Protein AF-0000000083107124 (afdb_homodimer)

Nearest PDB structures (foldseek):
  2jk3-assembly1_B  TM=5.588E-01  e=3.127E-04  Bacillus cereus
  7eqe-assembly2_D  TM=6.191E-01  e=3.200E-03  Streptomyces griseoluteus
  6en8-assembly1_D  TM=5.578E-01  e=1.983E-02  Sulfolobus acidocaldarius DSM 639
  8ke8-assembly1_B  TM=5.489E-01  e=2.989E-02  Pseudomonas aeruginosa PAO1
  4mk6-assembly1_A-2  TM=5.243E-01  e=8.931E-02  Listeria monocytogenes EGD-e

Sequence (374 aa):
MATGRPRNAAQTRADILAAARRRFATEGFERTTLRAIAADVGVDAALVIRYFGSKQDLFATATEFTIELPDLTHAEPEQIADMLLPRYFAVWEDDHTFLALLRAAMTSRVAADALNETLARHVAPTLMAITPDNPTQRVALTDAFVIGLAATRSVLANPPVAALDRAELSRWAGPVFRQLLVGPAPPMATGRPRNAAQTRADILAAARRRFATEGFERTTLRAIAADVGVDAALVIRYFGSKQDLFATATEFTIELPDLTHAEPEQIADMLLPRYFAVWEDDHTFLALLRAAMTSRVAADALNETLARHVAPTLMAITPDNPTQRVALTDAFVIGLAATRSVLANPPVAALDRAELSRWAGPVFRQLLVGPAPP

Solvent-accessible surface area (backbone atoms only — not comparable to full-atom values): 20013 Å² total; per-residue (Å²): 134,81,84,70,57,61,68,51,49,55,50,48,53,50,46,44,41,52,41,40,36,50,38,39,70,72,58,28,69,85,74,46,48,61,59,58,36,19,56,75,65,71,52,54,45,65,53,51,32,71,76,42,52,46,71,65,46,39,47,39,59,43,49,58,70,86,61,79,72,66,89,51,83,82,54,51,67,86,43,47,35,70,58,48,49,62,50,50,47,47,40,62,74,69,29,68,52,50,52,51,41,54,37,43,14,46,81,28,70,68,38,13,50,37,51,46,48,44,42,56,69,53,44,43,61,65,55,38,69,53,28,84,61,64,39,60,62,27,45,29,53,45,49,16,35,52,51,7,44,47,39,32,34,71,55,39,47,30,62,60,43,49,66,44,50,72,68,57,45,48,47,64,44,26,64,50,47,29,47,43,45,61,39,80,76,63,132,136,79,84,71,57,58,67,49,50,54,48,48,51,51,45,45,41,52,42,39,35,51,39,40,70,74,58,28,70,85,73,46,47,59,60,57,36,18,56,75,67,72,51,55,45,67,55,54,31,70,75,41,51,47,69,66,46,38,46,41,60,45,49,59,71,86,61,80,71,67,88,52,82,82,54,51,68,88,43,46,35,72,58,46,48,62,50,51,47,48,42,63,72,69,30,67,52,48,52,52,39,55,37,42,14,48,79,28,70,67,38,13,50,38,50,46,48,45,42,57,69,51,41,43,60,63,56,38,68,55,28,86,62,64,37,60,62,27,45,28,53,44,50,16,33,52,52,7,45,48,40,31,33,71,56,38,46,29,62,62,44,47,66,45,48,72,68,56,44,49,46,64,43,27,65,48,46,29,45,41,44,63,39,81,75,63,130

Foldseek 3Di:
DPCPCPVVLVVLLVQLLVLLLVCCLPPNLVPDDLCVSCVSSVHDSVSVCVNQNDSLSSNLVSLQDAQAQDQCLPPDLLCRLVRGLVSLCCCLPVNPSVVSLLVNLVPDVSSVVSNVVNCVVHPLVRLLNQAPDDSVQLSVVVVVVSSVLSCCQRPVVPPVSVVDDSVRCSVVCSVVNSCSRYNDDDD/DPCPCVVVLVVLLVQLLVLLLVCCLPPNLVPDDLCVSCVSSVHDSVSVCVNQNDSLSSNLVSLADAQAADQCLPPDLLCRLVRGLVSLCCCLPVNPSVVSLLVNLVPDVSSVVSNVVNCVVHPLVRLLNQAPDDSVQLSVVVVVVSSVLSCCQRPVVPPVSVVDDSVRCSVVCSVVNSCSRYNDDDD

InterPro domains:
  IPR001647 DNA-binding HTH domain, TetR-type [PF00440] (16-60)
  IPR001647 DNA-binding HTH domain, TetR-type [PR00455] (16-29)
  IPR001647 DNA-binding HTH domain, TetR-type [PR00455] (37-60)
  IPR001647 DNA-binding HTH domain, TetR-type [PS50977] (10-70)
  IPR009057 Homedomain-like superfamily [SSF46689] (3-68)
  IPR036271 Tetracyclin repressor-like, C-terminal domain superfamily [SSF48498] (77-184)
  IPR041678 Tetracyclin repressor-like, C-terminal domain 16 [PF17920] (78-181)
  IPR050109 HTH-type, TetR-like transcriptional regulator [PTHR30055] (2-167)

Organism: NCBI:txid185642

Secondary structure (DSSP, 8-state):
----HHHHHHHHHHHHHHHHHHHHHHHHHHH--HHHHHHHHT--HHHHHHHH-SHHHHHHHHT-----PPP-TT--HHHHHHHHHHHHHIIIII-HHHHHHHHHHTT-HHHHHHHHHHHHHHTHHHHHTT-SS-HHHHHHHHHHHHHHHHIIIIIS--HHHHTS-HHHHHHHHHHHHHHHHHSPPP-/----HHHHHHHHHHHHHHHHHHHHHHHHHHH--HHHHHHHHT--HHHHHHHH-SHHHHHHHHT-----PPP-TT--GGGHHHHHHHHHHHHHHH-HHHHHHHHHHTT-HHHHHHHHHHHHHHTHHHHHTT-SS-HHHHHHHHHHHHHHHHIIIIIS--HHHHTS-HHHHHHHHHHHHHHHHHSPPP-

Radius of gyration: 23.58 Å; Cα contacts (8 Å, |Δi|>4): 476; chains: 2; bounding box: 101×55×42 Å

Structure (mmCIF, N/CA/C/O backbone):
data_AF-0000000083107124-model_v1
#
loop_
_entity.id
_entity.type
_entity.pdbx_description
1 polymer 'TetR family transcriptional regulator'
#
loop_
_atom_site.group_PDB
_atom_site.id
_atom_site.type_symbol
_atom_site.label_atom_id
_atom_site.label_alt_id
_atom_site.label_comp_id
_atom_site.label_asym_id
_atom_site.label_entity_id
_atom_site.label_seq_id
_atom_site.pdbx_PDB_ins_code
_atom_site.Cartn_x
_atom_site.Cartn_y
_atom_site.Cartn_z
_atom_site.occupancy
_atom_site.B_iso_or_equiv
_atom_site.auth_seq_id
_atom_site.auth_comp_id
_atom_site.auth_asym_id
_atom_site.auth_atom_id
_atom_site.pdbx_PDB_model_num
ATOM 1 N N . MET A 1 1 ? 52.031 21.812 4.461 1 37.91 1 MET A N 1
ATOM 2 C CA . MET A 1 1 ? 50.688 22.203 4.867 1 37.91 1 MET A CA 1
ATOM 3 C C . MET A 1 1 ? 49.656 21.156 4.469 1 37.91 1 MET A C 1
ATOM 5 O O . MET A 1 1 ? 49.281 21.031 3.293 1 37.91 1 MET A O 1
ATOM 9 N N . ALA A 1 2 ? 49.719 19.891 4.789 1 45.06 2 ALA A N 1
ATOM 10 C CA . ALA A 1 2 ? 49.031 18.641 4.508 1 45.06 2 ALA A CA 1
ATOM 11 C C . ALA A 1 2 ? 47.531 18.828 4.441 1 45.06 2 ALA A C 1
ATOM 13 O O . ALA A 1 2 ? 46.938 19.484 5.301 1 45.06 2 ALA A O 1
ATOM 14 N N . THR A 1 3 ? 46.719 18.828 3.371 1 43.28 3 THR A N 1
ATOM 15 C CA . THR A 1 3 ? 45.375 19.312 3.012 1 43.28 3 THR A CA 1
ATOM 16 C C . THR A 1 3 ? 44.312 18.672 3.889 1 43.28 3 THR A C 1
ATOM 18 O O . THR A 1 3 ? 44 17.5 3.717 1 43.28 3 THR A O 1
ATOM 21 N N . GLY A 1 4 ? 44.094 18.688 5.227 1 46.16 4 GLY A N 1
ATOM 22 C CA . GLY A 1 4 ? 43.219 18.594 6.363 1 46.16 4 GLY A CA 1
ATOM 23 C C . GLY A 1 4 ? 41.75 18.812 5.992 1 46.16 4 GLY A C 1
ATOM 24 O O . GLY A 1 4 ? 40.875 18.719 6.844 1 46.16 4 GLY A O 1
ATOM 25 N N . ARG A 1 5 ? 41.406 19.453 4.918 1 51.88 5 ARG A N 1
ATOM 26 C CA . ARG A 1 5 ? 40.156 19.953 4.383 1 51.88 5 ARG A CA 1
ATOM 27 C C . ARG A 1 5 ? 39.25 18.781 3.955 1 51.88 5 ARG A C 1
ATOM 29 O O . ARG A 1 5 ? 38.031 18.828 4.145 1 51.88 5 ARG A O 1
ATOM 36 N N . PRO A 1 6 ? 39.844 17.719 3.342 1 56.41 6 PRO A N 1
ATOM 37 C CA . PRO A 1 6 ? 38.938 16.703 2.797 1 56.41 6 PRO A CA 1
ATOM 38 C C . PRO A 1 6 ? 38.094 16.031 3.875 1 56.41 6 PRO A C 1
ATOM 40 O O . PRO A 1 6 ? 36.938 15.711 3.641 1 56.41 6 PRO A O 1
ATOM 43 N N . ARG A 1 7 ? 38.781 15.57 4.898 1 59.66 7 ARG A N 1
ATOM 44 C CA . ARG A 1 7 ? 38.094 14.945 6.02 1 59.66 7 ARG A CA 1
ATOM 45 C C . ARG A 1 7 ? 37 15.867 6.562 1 59.66 7 ARG A C 1
ATOM 47 O O . ARG A 1 7 ? 35.906 15.406 6.926 1 59.66 7 ARG A O 1
ATOM 54 N N . ASN A 1 8 ? 37.312 17.188 6.359 1 80.19 8 ASN A N 1
ATOM 55 C CA . ASN A 1 8 ? 36.375 18.188 6.84 1 80.19 8 ASN A CA 1
ATOM 56 C C . ASN A 1 8 ? 35.094 18.25 5.969 1 80.19 8 ASN A C 1
ATOM 58 O O . ASN A 1 8 ? 34 18.312 6.488 1 80.19 8 ASN A O 1
ATOM 62 N N . ALA A 1 9 ? 35.375 17.875 4.711 1 87.25 9 ALA A N 1
ATOM 63 C CA . ALA A 1 9 ? 34.25 17.906 3.781 1 87.25 9 ALA A CA 1
ATOM 64 C C . ALA A 1 9 ? 33.344 16.688 3.984 1 87.25 9 ALA A C 1
ATOM 66 O O . ALA A 1 9 ? 32.125 16.812 3.979 1 87.25 9 ALA A O 1
ATOM 67 N N . ALA A 1 10 ? 34.031 15.57 4.16 1 91.75 10 ALA A N 1
ATOM 68 C CA . ALA A 1 10 ? 33.281 14.344 4.371 1 91.75 10 ALA A CA 1
ATOM 69 C C . ALA A 1 10 ? 32.469 14.414 5.66 1 91.75 10 ALA A C 1
ATOM 71 O O . ALA A 1 10 ? 31.312 13.969 5.699 1 91.75 10 ALA A O 1
ATOM 72 N N . GLN A 1 11 ? 33 14.914 6.625 1 93 11 GLN A N 1
ATOM 73 C CA . GLN A 1 11 ? 32.312 15.062 7.902 1 93 11 GLN A CA 1
ATOM 74 C C . GLN A 1 11 ? 31.172 16.047 7.797 1 93 11 GLN A C 1
ATOM 76 O O . GLN A 1 11 ? 30.094 15.82 8.344 1 93 11 GLN A O 1
ATOM 81 N N . THR A 1 12 ? 31.422 17.109 7.121 1 93.5 12 THR A N 1
ATOM 82 C CA . THR A 1 12 ? 30.375 18.109 6.922 1 93.5 12 THR A CA 1
ATOM 83 C C . THR A 1 12 ? 29.203 17.516 6.164 1 93.5 12 THR A C 1
ATOM 85 O O . THR A 1 12 ? 28.047 17.734 6.531 1 93.5 12 THR A O 1
ATOM 88 N N . ARG A 1 13 ? 29.531 16.781 5.141 1 95.25 13 ARG A N 1
ATOM 89 C CA . ARG A 1 13 ? 28.484 16.125 4.363 1 95.25 13 ARG A CA 1
ATOM 90 C C . ARG A 1 13 ? 27.672 15.18 5.242 1 95.25 13 ARG A C 1
ATOM 92 O O . ARG A 1 13 ? 26.438 15.164 5.164 1 95.25 13 ARG A O 1
ATOM 99 N N . ALA A 1 14 ? 28.359 14.453 6.051 1 94.75 14 ALA A N 1
ATOM 100 C CA . ALA A 1 14 ? 27.688 13.508 6.945 1 94.75 14 ALA A CA 1
ATOM 101 C C . ALA A 1 14 ? 26.812 14.242 7.957 1 94.75 14 ALA A C 1
ATOM 103 O O . ALA A 1 14 ? 25.703 13.797 8.266 1 94.75 14 ALA A O 1
ATOM 104 N N . ASP A 1 15 ? 27.281 15.328 8.445 1 95.19 15 ASP A N 1
ATOM 105 C CA . ASP A 1 15 ? 26.531 16.125 9.422 1 95.19 15 ASP A CA 1
ATOM 106 C C . ASP A 1 15 ? 25.266 16.703 8.797 1 95.19 15 ASP A C 1
ATOM 108 O O . ASP A 1 15 ? 24.203 16.719 9.422 1 95.19 15 ASP A O 1
ATOM 112 N N . ILE A 1 16 ? 25.391 17.141 7.594 1 95.94 16 ILE A N 1
ATOM 113 C CA . ILE A 1 16 ? 24.234 17.703 6.887 1 95.94 16 ILE A CA 1
ATOM 114 C C . ILE A 1 16 ? 23.188 16.609 6.676 1 95.94 16 ILE A C 1
ATOM 116 O O . ILE A 1 16 ? 22 16.844 6.914 1 95.94 16 ILE A O 1
ATOM 120 N N . LEU A 1 17 ? 23.672 15.492 6.262 1 93.94 17 LEU A N 1
ATOM 121 C CA . LEU A 1 17 ? 22.75 14.391 6.004 1 93.94 17 LEU A CA 1
ATOM 122 C C . LEU A 1 17 ? 22.031 13.969 7.281 1 93.94 17 LEU A C 1
ATOM 124 O O . LEU A 1 17 ? 20.828 13.727 7.27 1 93.94 17 LEU A O 1
ATOM 128 N N . ALA A 1 18 ? 22.734 13.914 8.367 1 93.62 18 ALA A N 1
ATOM 129 C CA . ALA A 1 18 ? 22.156 13.547 9.656 1 93.62 18 ALA A CA 1
ATOM 130 C C . ALA A 1 18 ? 21.109 14.57 10.094 1 93.62 18 ALA A C 1
ATOM 132 O O . ALA A 1 18 ? 20.031 14.203 10.562 1 93.62 18 ALA A O 1
ATOM 133 N N . ALA A 1 19 ? 21.406 15.805 9.945 1 95 19 ALA A N 1
ATOM 134 C CA . ALA A 1 19 ? 20.469 16.875 10.281 1 95 19 ALA A CA 1
ATOM 135 C C . ALA A 1 19 ? 19.234 16.812 9.406 1 95 19 ALA A C 1
ATOM 137 O O . ALA A 1 19 ? 18.109 17 9.891 1 95 19 ALA A O 1
ATOM 138 N N . ALA A 1 20 ? 19.469 16.594 8.125 1 94.19 20 ALA A N 1
ATOM 139 C CA . ALA A 1 20 ? 18.359 16.469 7.184 1 94.19 20 ALA A CA 1
ATOM 140 C C . ALA A 1 20 ? 17.438 15.312 7.57 1 94.19 20 ALA A C 1
ATOM 142 O O . ALA A 1 20 ? 16.203 15.469 7.609 1 94.19 20 ALA A O 1
ATOM 143 N N . ARG A 1 21 ? 18 14.148 7.855 1 89.06 21 ARG A N 1
ATOM 144 C CA . ARG A 1 21 ? 17.234 12.977 8.258 1 89.06 21 ARG A CA 1
ATOM 145 C C . ARG A 1 21 ? 16.359 13.289 9.477 1 89.06 21 ARG A C 1
ATOM 147 O O . ARG A 1 21 ? 15.18 12.93 9.508 1 89.06 21 ARG A O 1
ATOM 154 N N . ARG A 1 22 ? 16.906 13.977 10.359 1 89.19 22 ARG A N 1
ATOM 155 C CA . ARG A 1 22 ? 16.172 14.328 11.578 1 89.19 22 ARG A CA 1
ATOM 156 C C . ARG A 1 22 ? 15.016 15.266 11.273 1 89.19 22 ARG A C 1
ATOM 158 O O . ARG A 1 22 ? 13.891 15.047 11.734 1 89.19 22 ARG A O 1
ATOM 165 N N . ARG A 1 23 ? 15.266 16.281 10.5 1 91.06 23 ARG A N 1
ATOM 166 C CA . ARG A 1 23 ? 14.242 17.281 10.211 1 91.06 23 ARG A CA 1
ATOM 167 C C . ARG A 1 23 ? 13.141 16.703 9.336 1 91.06 23 ARG A C 1
ATOM 169 O O . ARG A 1 23 ? 11.953 16.906 9.594 1 91.06 23 ARG A O 1
ATOM 176 N N . PHE A 1 24 ? 13.562 15.969 8.312 1 87 24 PHE A N 1
ATOM 177 C CA . PHE A 1 24 ? 12.555 15.375 7.438 1 87 24 PHE A CA 1
ATOM 178 C C . PHE A 1 24 ? 11.695 14.383 8.203 1 87 24 PHE A C 1
ATOM 180 O O . PHE A 1 24 ? 10.492 14.273 7.961 1 87 24 PHE A O 1
ATOM 187 N N . ALA A 1 25 ? 12.32 13.695 9.109 1 80.44 25 ALA A N 1
ATOM 188 C CA . ALA A 1 25 ? 11.594 12.711 9.914 1 80.44 25 ALA A CA 1
ATOM 189 C C . ALA A 1 25 ? 10.617 13.398 10.867 1 80.44 25 ALA A C 1
ATOM 191 O O . ALA A 1 25 ? 9.492 12.922 11.062 1 80.44 25 ALA A O 1
ATOM 192 N N . THR A 1 26 ? 10.984 14.547 11.398 1 81.94 26 THR A N 1
ATOM 193 C CA . THR A 1 26 ? 10.219 15.195 12.453 1 81.94 26 THR A CA 1
ATOM 194 C C . THR A 1 26 ? 9.211 16.172 11.867 1 81.94 26 THR A C 1
ATOM 196 O O . THR A 1 26 ? 8.07 16.266 12.336 1 81.94 26 THR A O 1
ATOM 199 N N . GLU A 1 27 ? 9.617 16.891 10.805 1 83 27 GLU A N 1
ATOM 200 C CA . GLU A 1 27 ? 8.805 18 10.32 1 83 27 GLU A CA 1
ATOM 201 C C . GLU A 1 27 ? 8.18 17.672 8.969 1 83 27 GLU A C 1
ATOM 203 O O . GLU A 1 27 ? 7.238 18.344 8.531 1 83 27 GLU A O 1
ATOM 208 N N . GLY A 1 28 ? 8.742 16.641 8.391 1 81.69 28 GLY A N 1
ATOM 209 C CA . GLY A 1 28 ? 8.281 16.344 7.047 1 81.69 28 GLY A CA 1
ATOM 210 C C . GLY A 1 28 ? 8.977 17.156 5.98 1 81.69 28 GLY A C 1
ATOM 211 O O . GLY A 1 28 ? 9.695 18.109 6.289 1 81.69 28 GLY A O 1
ATOM 212 N N . PHE A 1 29 ? 8.773 16.828 4.773 1 83.12 29 PHE A N 1
ATOM 213 C CA . PHE A 1 29 ? 9.438 17.422 3.627 1 83.12 29 PHE A CA 1
ATOM 214 C C . PHE A 1 29 ? 9.008 18.875 3.445 1 83.12 29 PHE A C 1
ATOM 216 O O . PHE A 1 29 ? 9.836 19.75 3.223 1 83.12 29 PHE A O 1
ATOM 223 N N . GLU A 1 30 ? 7.711 19.062 3.564 1 80.44 30 GLU A N 1
ATOM 224 C CA . GLU A 1 30 ? 7.156 20.359 3.223 1 80.44 30 GLU A CA 1
ATOM 225 C C . GLU A 1 30 ? 7.633 21.438 4.195 1 80.44 30 GLU A C 1
ATOM 227 O O . GLU A 1 30 ? 8 22.547 3.777 1 80.44 30 GLU A O 1
ATOM 232 N N . ARG A 1 31 ? 7.801 21.188 5.43 1 85.38 31 ARG A N 1
ATOM 233 C CA . ARG A 1 31 ? 8.102 22.188 6.449 1 85.38 31 ARG A CA 1
ATOM 234 C C . ARG A 1 31 ? 9.602 22.359 6.625 1 85.38 31 ARG A C 1
ATOM 236 O O . ARG A 1 31 ? 10.055 23.344 7.211 1 85.38 31 ARG A O 1
ATOM 243 N N . THR A 1 32 ? 10.266 21.375 6.121 1 92 32 THR A N 1
ATOM 244 C CA . THR A 1 32 ? 11.719 21.438 6.25 1 92 32 THR A CA 1
ATOM 245 C C . THR A 1 32 ? 12.32 22.344 5.172 1 92 32 THR A C 1
ATOM 247 O O . THR A 1 32 ? 11.906 22.281 4.012 1 92 32 THR A O 1
ATOM 250 N N . THR A 1 33 ? 13.328 23.234 5.578 1 94.31 33 THR A N 1
ATOM 251 C CA . THR A 1 33 ? 14.016 24.078 4.609 1 94.31 33 THR A CA 1
ATOM 252 C C . THR A 1 33 ? 15.516 23.812 4.633 1 94.31 33 THR A C 1
ATOM 254 O O . THR A 1 33 ? 16.047 23.344 5.637 1 94.31 33 THR A O 1
ATOM 257 N N . LEU A 1 34 ? 16.156 24.141 3.527 1 96.31 34 LEU A N 1
ATOM 258 C CA . LEU A 1 34 ? 17.609 24.016 3.463 1 96.31 34 LEU A CA 1
ATOM 259 C C . LEU A 1 34 ? 18.281 24.922 4.477 1 96.31 34 LEU A C 1
ATOM 261 O O . LEU A 1 34 ? 19.297 24.562 5.066 1 96.31 34 LEU A O 1
ATOM 265 N N . ARG A 1 35 ? 17.688 26.094 4.719 1 96.25 35 ARG A N 1
ATOM 266 C CA . ARG A 1 35 ? 18.219 27.047 5.684 1 96.25 35 ARG A CA 1
ATOM 267 C C . ARG A 1 3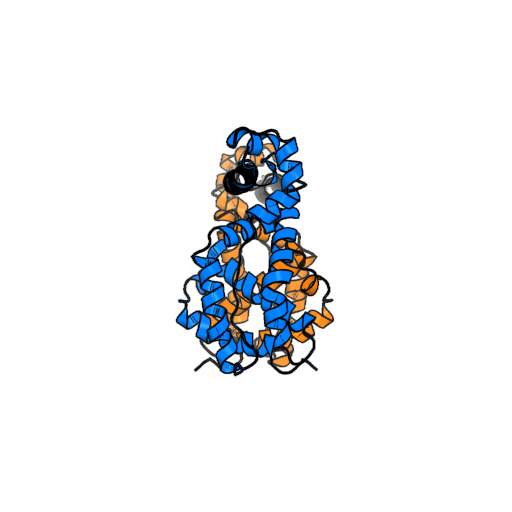5 ? 18.188 26.469 7.098 1 96.25 35 ARG A C 1
ATOM 269 O O . ARG A 1 35 ? 19.156 26.609 7.852 1 96.25 35 ARG A O 1
ATOM 276 N N . ALA A 1 36 ? 17.141 25.812 7.438 1 96.69 36 ALA A N 1
ATOM 277 C CA . ALA A 1 36 ? 17.016 25.219 8.766 1 96.69 36 ALA A CA 1
ATOM 278 C C . ALA A 1 36 ? 18.016 24.078 8.969 1 96.69 36 ALA A C 1
ATOM 280 O O . ALA A 1 36 ? 18.625 23.969 10.031 1 96.69 36 ALA A O 1
ATOM 281 N N . ILE A 1 37 ? 18.172 23.219 7.938 1 97.06 37 ILE A N 1
ATOM 282 C CA . ILE A 1 37 ? 19.125 22.109 7.996 1 97.06 37 ILE A CA 1
ATOM 283 C C . ILE A 1 37 ? 20.547 22.656 8.133 1 97.06 37 ILE A C 1
ATOM 285 O O . ILE A 1 37 ? 21.328 22.156 8.945 1 97.06 37 ILE A O 1
ATOM 289 N N . ALA A 1 38 ? 20.859 23.703 7.395 1 97.12 38 ALA A N 1
ATOM 290 C CA . ALA A 1 38 ? 22.172 24.344 7.449 1 97.12 38 ALA A CA 1
ATOM 291 C C . ALA A 1 38 ? 22.438 24.906 8.836 1 97.12 38 ALA A C 1
ATOM 293 O O . ALA A 1 38 ? 23.547 24.766 9.367 1 97.12 38 ALA A O 1
ATOM 294 N N . ALA A 1 39 ? 21.438 25.5 9.359 1 97.06 39 ALA A N 1
ATOM 295 C CA . ALA A 1 39 ? 21.547 26.109 10.688 1 97.06 39 ALA A CA 1
ATOM 296 C C . ALA A 1 39 ? 21.859 25.047 11.75 1 97.06 39 ALA A C 1
ATOM 298 O O . ALA A 1 39 ? 22.641 25.297 12.672 1 97.06 39 ALA A O 1
ATOM 299 N N . ASP A 1 40 ? 21.344 23.891 11.641 1 96.38 40 ASP A N 1
ATOM 300 C CA . ASP A 1 40 ? 21.562 22.812 12.602 1 96.38 40 ASP A CA 1
ATOM 301 C C . ASP A 1 40 ? 23.031 22.391 12.633 1 96.38 40 ASP A C 1
ATOM 303 O O . ASP A 1 40 ? 23.516 21.906 13.648 1 96.38 40 ASP A O 1
ATOM 307 N N . VAL A 1 41 ? 23.734 22.531 11.516 1 95.94 41 VAL A N 1
ATOM 308 C CA . VAL A 1 41 ? 25.094 22.016 11.375 1 95.94 41 VAL A CA 1
ATOM 309 C C . VAL A 1 41 ? 26.078 23.188 11.438 1 95.94 41 VAL A C 1
ATOM 311 O O . VAL A 1 41 ? 27.297 22.969 11.531 1 95.94 41 VAL A O 1
ATOM 314 N N . GLY A 1 42 ? 25.531 24.422 11.367 1 96 42 GLY A N 1
ATOM 315 C CA . GLY A 1 42 ? 26.375 25.594 11.438 1 96 42 GLY A CA 1
ATOM 316 C C . GLY A 1 42 ? 27.078 25.906 10.125 1 96 42 GLY A C 1
ATOM 317 O O . GLY A 1 42 ? 28.25 26.281 10.117 1 96 42 GLY A O 1
ATOM 318 N N . VAL A 1 43 ? 26.422 25.672 9.008 1 95.69 43 VAL A N 1
ATOM 319 C CA . VAL A 1 43 ? 26.969 25.969 7.688 1 95.69 43 VAL A CA 1
ATOM 320 C C . VAL A 1 43 ? 25.984 26.844 6.906 1 95.69 43 VAL A C 1
ATOM 322 O O . VAL A 1 43 ? 24.875 27.094 7.359 1 95.69 43 VAL A O 1
ATOM 325 N N . ASP A 1 44 ? 26.5 27.266 5.781 1 94.5 44 ASP A N 1
ATOM 326 C CA . ASP A 1 44 ? 25.656 28.062 4.891 1 94.5 44 ASP A CA 1
ATOM 327 C C . ASP A 1 44 ? 24.766 27.156 4.027 1 94.5 44 ASP A C 1
ATOM 329 O O . ASP A 1 44 ? 25.203 26.094 3.584 1 94.5 44 ASP A O 1
ATOM 333 N N . ALA A 1 45 ? 23.594 27.672 3.67 1 95.81 45 ALA A N 1
ATOM 334 C CA . ALA A 1 45 ? 22.656 26.938 2.818 1 95.81 45 ALA A CA 1
ATOM 335 C C . ALA A 1 45 ? 23.266 26.672 1.443 1 95.81 45 ALA A C 1
ATOM 337 O O . ALA A 1 45 ? 22.969 25.656 0.815 1 95.81 45 ALA A O 1
ATOM 338 N N . ALA A 1 46 ? 24.141 27.547 1.041 1 95.5 46 ALA A N 1
ATOM 339 C CA . ALA A 1 46 ? 24.797 27.375 -0.25 1 95.5 46 ALA A CA 1
ATOM 340 C C . ALA A 1 46 ? 25.672 26.125 -0.264 1 95.5 46 ALA A C 1
ATOM 342 O O . ALA A 1 46 ? 25.812 25.469 -1.296 1 95.5 46 ALA A O 1
ATOM 343 N N . LEU A 1 47 ? 26.203 25.812 0.838 1 95 47 LEU A N 1
ATOM 344 C CA . LEU A 1 47 ? 27.047 24.625 0.952 1 95 47 LEU A CA 1
ATOM 345 C C . LEU A 1 47 ? 26.203 23.359 0.882 1 95 47 LEU A C 1
ATOM 347 O O . LEU A 1 47 ? 26.625 22.359 0.293 1 95 47 LEU A O 1
ATOM 351 N N . VAL A 1 48 ? 25.031 23.422 1.481 1 96.44 48 VAL A N 1
ATOM 352 C CA . VAL A 1 48 ? 24.109 22.297 1.407 1 96.44 48 VAL A CA 1
ATOM 353 C C . VAL A 1 48 ? 23.734 22.031 -0.049 1 96.44 48 VAL A C 1
ATOM 355 O O . VAL A 1 48 ? 23.75 20.875 -0.498 1 96.44 48 VAL A O 1
ATOM 358 N N . ILE A 1 49 ? 23.484 23.094 -0.81 1 96.44 49 ILE A N 1
ATOM 359 C CA . ILE A 1 49 ? 23.109 22.984 -2.215 1 96.44 49 ILE A CA 1
ATOM 360 C C . ILE A 1 49 ? 24.297 22.438 -3.021 1 96.44 49 ILE A C 1
ATOM 362 O O . ILE A 1 49 ? 24.109 21.625 -3.928 1 96.44 49 ILE A O 1
ATOM 366 N N . ARG A 1 50 ? 25.5 22.906 -2.66 1 95.44 50 ARG A N 1
ATOM 367 C CA . ARG A 1 50 ? 26.703 22.438 -3.352 1 95.44 50 ARG A CA 1
ATOM 368 C C . ARG A 1 50 ? 26.891 20.938 -3.158 1 95.44 50 ARG A C 1
ATOM 370 O O . ARG A 1 50 ? 27.25 20.234 -4.098 1 95.44 50 ARG A O 1
ATOM 377 N N . TYR A 1 51 ? 26.609 20.453 -1.927 1 95.5 51 TYR A N 1
ATOM 378 C CA . TYR A 1 51 ? 26.859 19.047 -1.614 1 95.5 51 TYR A CA 1
ATOM 379 C C . TYR A 1 51 ? 25.734 18.172 -2.154 1 95.5 51 TYR A C 1
ATOM 381 O O . TYR A 1 51 ? 25.969 17.047 -2.617 1 95.5 51 TYR A O 1
ATOM 389 N N . PHE A 1 52 ? 24.438 18.656 -2.098 1 95.56 52 PHE A N 1
ATOM 390 C CA . PHE A 1 52 ? 23.328 17.734 -2.289 1 95.56 52 PHE A CA 1
ATOM 391 C C . PHE A 1 52 ? 22.406 18.219 -3.41 1 95.56 52 PHE A C 1
ATOM 393 O O . PHE A 1 52 ? 21.5 17.484 -3.834 1 95.56 52 PHE A O 1
ATOM 400 N N . GLY A 1 53 ? 22.703 19.422 -3.887 1 94 53 GLY A N 1
ATOM 401 C CA . GLY A 1 53 ? 21.891 19.969 -4.961 1 94 53 GLY A CA 1
ATOM 402 C C . GLY A 1 53 ? 20.641 20.688 -4.465 1 94 53 GLY A C 1
ATOM 403 O O . GLY A 1 53 ? 20.75 21.734 -3.816 1 94 53 GLY A O 1
ATOM 404 N N . SER A 1 54 ? 19.516 20.094 -4.516 1 93.38 54 SER A N 1
ATOM 405 C CA . SER A 1 54 ? 18.234 20.688 -4.137 1 93.38 54 SER A CA 1
ATOM 406 C C . SER A 1 54 ? 17.688 20.047 -2.863 1 93.38 54 SER A C 1
ATOM 408 O O . SER A 1 54 ? 18.234 19.062 -2.371 1 93.38 54 SER A O 1
ATOM 410 N N . LYS A 1 55 ? 16.688 20.656 -2.371 1 92.88 55 LYS A N 1
ATOM 411 C CA . LYS A 1 55 ? 16 20.062 -1.233 1 92.88 55 LYS A CA 1
ATOM 412 C C . LYS A 1 55 ? 15.508 18.656 -1.568 1 92.88 55 LYS A C 1
ATOM 414 O O . LYS A 1 55 ? 15.602 17.75 -0.741 1 92.88 55 LYS A O 1
ATOM 419 N N . GLN A 1 56 ? 15.086 18.516 -2.805 1 88.31 56 GLN A N 1
ATOM 420 C CA . GLN A 1 56 ? 14.586 17.219 -3.256 1 88.31 56 GLN A CA 1
ATOM 421 C C . GLN A 1 56 ? 15.703 16.188 -3.285 1 88.31 56 GLN A C 1
ATOM 423 O O . GLN A 1 56 ? 15.516 15.047 -2.84 1 88.31 56 GLN A O 1
ATOM 428 N N . ASP A 1 57 ? 16.797 16.594 -3.754 1 89.81 57 ASP A N 1
ATOM 429 C CA . ASP A 1 57 ? 17.938 15.695 -3.812 1 89.81 57 ASP A CA 1
ATOM 430 C C . ASP A 1 57 ? 18.406 15.305 -2.412 1 89.81 57 ASP A C 1
ATOM 432 O O . ASP A 1 57 ? 18.734 14.141 -2.158 1 89.81 57 ASP A O 1
ATOM 436 N N . LEU A 1 58 ? 18.453 16.344 -1.592 1 93.19 58 LEU A N 1
ATOM 437 C CA . LEU A 1 58 ? 18.844 16.094 -0.211 1 93.19 58 LEU A CA 1
ATOM 438 C C . LEU A 1 58 ? 17.859 15.148 0.468 1 93.19 58 LEU A C 1
ATOM 440 O O . LEU A 1 58 ? 18.281 14.242 1.2 1 93.19 58 LEU A O 1
ATOM 444 N N . PHE A 1 59 ? 16.656 15.289 0.206 1 89.5 59 PHE A N 1
ATOM 445 C CA . PHE A 1 59 ? 15.625 14.422 0.768 1 89.5 59 PHE A CA 1
ATOM 446 C C . PHE A 1 59 ? 15.812 12.992 0.288 1 89.5 59 PHE A C 1
ATOM 448 O O . PHE A 1 59 ? 15.781 12.055 1.089 1 89.5 59 PHE A O 1
ATOM 455 N N . ALA A 1 60 ? 15.953 12.891 -0.997 1 84.75 60 ALA A N 1
ATOM 456 C CA . ALA A 1 60 ? 16.156 11.57 -1.584 1 84.75 60 ALA A CA 1
ATOM 457 C C . ALA A 1 60 ? 17.344 10.859 -0.949 1 84.75 60 ALA A C 1
ATOM 459 O O . ALA A 1 60 ? 17.266 9.68 -0.613 1 84.75 60 ALA A O 1
ATOM 460 N N . THR A 1 61 ? 18.359 11.594 -0.721 1 87.06 61 THR A N 1
ATOM 461 C CA . THR A 1 61 ? 19.578 11.031 -0.13 1 87.06 61 THR A CA 1
ATOM 462 C C . THR A 1 61 ? 19.344 10.695 1.342 1 87.06 61 THR A C 1
ATOM 464 O O . THR A 1 61 ? 19.766 9.633 1.814 1 87.06 61 THR A O 1
ATOM 467 N N . ALA A 1 62 ? 18.703 11.531 2.039 1 88.31 62 ALA A N 1
ATOM 468 C CA . ALA A 1 62 ? 18.469 11.375 3.475 1 88.31 62 ALA A CA 1
ATOM 469 C C . ALA A 1 62 ? 17.531 10.211 3.762 1 88.31 62 ALA A C 1
ATOM 471 O O . ALA A 1 62 ? 17.562 9.625 4.844 1 88.31 62 ALA A O 1
ATOM 472 N N . THR A 1 63 ? 16.719 9.914 2.76 1 84.19 63 THR A N 1
ATOM 473 C CA . THR A 1 63 ? 15.711 8.883 2.986 1 84.19 63 THR A CA 1
ATOM 474 C C . THR A 1 63 ? 16.094 7.586 2.275 1 84.19 63 THR A C 1
ATOM 476 O O . THR A 1 63 ? 15.305 6.641 2.236 1 84.19 63 THR A O 1
ATOM 479 N N . GLU A 1 64 ? 17.188 7.656 1.672 1 80.25 64 GLU A N 1
ATOM 480 C CA . GLU A 1 64 ? 17.656 6.461 0.972 1 80.25 64 GLU A CA 1
ATOM 481 C C . GLU A 1 64 ? 17.844 5.297 1.939 1 80.25 64 GLU A C 1
ATOM 483 O O . GLU A 1 64 ? 18.375 5.477 3.039 1 80.25 64 GLU A O 1
ATOM 488 N N . PHE A 1 65 ? 17.25 4.25 1.685 1 76.12 65 PHE A N 1
ATOM 489 C CA . PHE A 1 65 ? 17.484 2.996 2.387 1 76.12 65 PHE A CA 1
ATOM 490 C C . PHE A 1 65 ? 18.094 1.957 1.449 1 76.12 65 PHE A C 1
ATOM 492 O O . PHE A 1 65 ? 17.953 2.066 0.229 1 76.12 65 PHE A O 1
ATOM 499 N N . THR A 1 66 ? 18.922 1.194 2.047 1 78.19 66 THR A N 1
ATOM 500 C CA . THR A 1 66 ? 19.531 0.148 1.24 1 78.19 66 THR A CA 1
ATOM 501 C C . THR A 1 66 ? 18.922 -1.212 1.554 1 78.19 66 THR A C 1
ATOM 503 O O . THR A 1 66 ? 18.734 -1.563 2.721 1 78.19 66 THR A O 1
ATOM 506 N N . ILE A 1 67 ? 18.422 -1.825 0.51 1 87.75 67 ILE A N 1
ATOM 507 C CA . ILE A 1 67 ? 18.016 -3.223 0.613 1 87.75 67 ILE A CA 1
ATOM 508 C C . ILE A 1 67 ? 18.969 -4.098 -0.197 1 87.75 67 ILE A C 1
ATOM 510 O O . ILE A 1 67 ? 19.203 -3.83 -1.375 1 87.75 67 ILE A O 1
ATOM 514 N N . GLU A 1 68 ? 19.672 -4.883 0.501 1 88.44 68 GLU A N 1
ATOM 515 C CA . GLU A 1 68 ? 20.547 -5.844 -0.156 1 88.44 68 GLU A CA 1
ATOM 516 C C . GLU A 1 68 ? 19.844 -7.176 -0.382 1 88.44 68 GLU A C 1
ATOM 518 O O . GLU A 1 68 ? 19.781 -8.016 0.518 1 88.44 68 GLU A O 1
ATOM 523 N N . LEU A 1 69 ? 19.375 -7.316 -1.595 1 94.56 69 LEU A N 1
ATOM 524 C CA . LEU A 1 69 ? 18.703 -8.57 -1.921 1 94.56 69 LEU A CA 1
ATOM 525 C C . LEU A 1 69 ? 19.719 -9.664 -2.246 1 94.56 69 LEU A C 1
ATOM 527 O O . LEU A 1 69 ? 20.812 -9.367 -2.738 1 94.56 69 LEU A O 1
ATOM 531 N N . PRO A 1 70 ? 19.406 -10.867 -1.911 1 95.44 70 PRO A N 1
ATOM 532 C CA . PRO A 1 70 ? 20.312 -11.977 -2.23 1 95.44 70 PRO A CA 1
ATOM 533 C C . PRO A 1 70 ? 20.406 -12.25 -3.732 1 95.44 70 PRO A C 1
ATOM 535 O O . PRO A 1 70 ? 19.547 -11.812 -4.496 1 95.44 70 PRO A O 1
ATOM 538 N N . ASP A 1 71 ? 21.531 -12.852 -4.07 1 95.06 71 ASP A N 1
ATOM 539 C CA . ASP A 1 71 ? 21.656 -13.344 -5.441 1 95.06 71 ASP A CA 1
ATOM 540 C C . ASP A 1 71 ? 20.672 -14.5 -5.691 1 95.06 71 ASP A C 1
ATOM 542 O O . ASP A 1 71 ? 20.781 -15.555 -5.066 1 95.06 71 ASP A O 1
ATOM 546 N N . LEU A 1 72 ? 19.75 -14.344 -6.66 1 96.25 72 LEU A N 1
ATOM 547 C CA . LEU A 1 72 ? 18.703 -15.32 -6.895 1 96.25 72 LEU A CA 1
ATOM 548 C C . LEU A 1 72 ? 18.969 -16.125 -8.164 1 96.25 72 LEU A C 1
ATOM 550 O O . LEU A 1 72 ? 18.156 -16.969 -8.547 1 96.25 72 LEU A O 1
ATOM 554 N N . THR A 1 73 ? 20.031 -15.883 -8.836 1 93.12 73 THR A N 1
ATOM 555 C CA . THR A 1 73 ? 20.328 -16.406 -10.164 1 93.12 73 THR A CA 1
ATOM 556 C C . THR A 1 73 ? 20.234 -17.938 -10.172 1 93.12 73 THR A C 1
ATOM 558 O O . THR A 1 73 ? 19.812 -18.531 -11.164 1 93.12 73 THR A O 1
ATOM 561 N N . HIS A 1 74 ? 20.531 -18.578 -9.062 1 93.38 74 HIS A N 1
ATOM 562 C CA . HIS A 1 74 ? 20.547 -20.047 -9.023 1 93.38 74 HIS A CA 1
ATOM 563 C C . HIS A 1 74 ? 19.5 -20.578 -8.047 1 93.38 74 HIS A C 1
ATOM 565 O O . HIS A 1 74 ? 19.531 -21.766 -7.699 1 93.38 74 HIS A O 1
ATOM 571 N N . ALA A 1 75 ? 18.641 -19.766 -7.668 1 95.44 75 ALA A N 1
ATOM 572 C CA . ALA A 1 75 ? 17.625 -20.172 -6.707 1 95.44 75 ALA A CA 1
ATOM 573 C C . ALA A 1 75 ? 16.547 -21.031 -7.379 1 95.44 75 ALA A C 1
ATOM 575 O O . ALA A 1 75 ? 16.109 -20.719 -8.492 1 95.44 75 ALA A O 1
ATOM 576 N N . GLU A 1 76 ? 16.188 -22.062 -6.691 1 96.44 76 GLU A N 1
ATOM 577 C CA . GLU A 1 76 ? 14.984 -22.781 -7.109 1 96.44 76 GLU A CA 1
ATOM 578 C C . GLU A 1 76 ? 13.727 -21.969 -6.816 1 96.44 76 GLU A C 1
ATOM 580 O O . GLU A 1 76 ? 13.664 -21.234 -5.828 1 96.44 76 GLU A O 1
ATOM 585 N N . PRO A 1 77 ? 12.719 -22.156 -7.66 1 95.19 77 PRO A N 1
ATOM 586 C CA . PRO A 1 77 ? 11.492 -21.375 -7.5 1 95.19 77 PRO A CA 1
ATOM 587 C C . PRO A 1 77 ? 10.938 -21.438 -6.078 1 95.19 77 PRO A C 1
ATOM 589 O O . PRO A 1 77 ? 10.461 -20.422 -5.555 1 95.19 77 PRO A O 1
ATOM 592 N N . GLU A 1 78 ? 11.086 -22.547 -5.434 1 93.25 78 GLU A N 1
ATOM 593 C CA . GLU A 1 78 ? 10.516 -22.75 -4.105 1 93.25 78 GLU A CA 1
ATOM 594 C C . GLU A 1 78 ? 11.32 -22.031 -3.039 1 93.25 78 GLU A C 1
ATOM 596 O O . GLU A 1 78 ? 10.852 -21.844 -1.914 1 93.25 78 GLU A O 1
ATOM 601 N N . GLN A 1 79 ? 12.516 -21.562 -3.412 1 95.5 79 GLN A N 1
ATOM 602 C CA . GLN A 1 79 ? 13.398 -20.922 -2.447 1 95.5 79 GLN A CA 1
ATOM 603 C C . GLN A 1 79 ? 13.305 -19.406 -2.535 1 95.5 79 GLN A C 1
ATOM 605 O O . GLN A 1 79 ? 13.773 -18.688 -1.645 1 95.5 79 GLN A O 1
ATOM 610 N N . ILE A 1 80 ? 12.719 -18.922 -3.545 1 96 80 ILE A N 1
ATOM 611 C CA . ILE A 1 80 ? 12.781 -17.5 -3.885 1 96 80 ILE A CA 1
ATOM 612 C C . ILE A 1 80 ? 12.195 -16.672 -2.746 1 96 80 ILE A C 1
ATOM 614 O O . ILE A 1 80 ? 12.844 -15.766 -2.234 1 96 80 ILE A O 1
ATOM 618 N N . ALA A 1 81 ? 10.977 -17.016 -2.295 1 95.06 81 ALA A N 1
ATOM 619 C CA . ALA A 1 81 ? 10.32 -16.25 -1.239 1 95.06 81 ALA A CA 1
ATOM 620 C C . ALA A 1 81 ? 11.117 -16.312 0.061 1 95.06 81 ALA A C 1
ATOM 622 O O . ALA A 1 81 ? 11.281 -15.297 0.748 1 95.06 81 ALA A O 1
ATOM 623 N N . ASP A 1 82 ? 11.656 -17.484 0.333 1 95.38 82 ASP A N 1
ATOM 624 C CA . ASP A 1 82 ? 12.406 -17.688 1.569 1 95.38 82 ASP A CA 1
ATOM 625 C C . ASP A 1 82 ? 13.688 -16.859 1.567 1 95.38 82 ASP A C 1
ATOM 627 O O . ASP A 1 82 ? 14.172 -16.453 2.625 1 95.38 82 ASP A O 1
ATOM 631 N N . MET A 1 83 ? 14.195 -16.625 0.455 1 96.5 83 MET A N 1
ATOM 632 C CA . MET A 1 83 ? 15.422 -15.844 0.333 1 96.5 83 MET A CA 1
ATOM 633 C C . MET A 1 83 ? 15.117 -14.352 0.349 1 96.5 83 MET A C 1
ATOM 635 O O . MET A 1 83 ? 15.898 -13.555 0.872 1 96.5 83 MET A O 1
ATOM 639 N N . LEU A 1 84 ? 14 -13.945 -0.19 1 97.25 84 LEU A N 1
ATOM 640 C CA . LEU A 1 84 ? 13.664 -12.531 -0.337 1 97.25 84 LEU A CA 1
ATOM 641 C C . LEU A 1 84 ? 13.055 -11.984 0.949 1 97.25 84 LEU A C 1
ATOM 643 O O . LEU A 1 84 ? 13.438 -10.906 1.412 1 97.25 84 LEU A O 1
ATOM 647 N N . LEU A 1 85 ? 12.109 -12.703 1.589 1 96.62 85 LEU A N 1
ATOM 648 C CA . LEU A 1 85 ? 11.227 -12.156 2.617 1 96.62 85 LEU A CA 1
ATOM 649 C C . LEU A 1 85 ? 12.023 -11.758 3.859 1 96.62 85 LEU A C 1
ATOM 651 O O . LEU A 1 85 ? 11.742 -10.727 4.477 1 96.62 85 LEU A O 1
ATOM 655 N N . PRO A 1 86 ? 13.094 -12.523 4.254 1 95.12 86 PRO A N 1
ATOM 656 C CA . PRO A 1 86 ? 13.883 -12.062 5.395 1 95.12 86 PRO A CA 1
ATOM 657 C C . PRO A 1 86 ? 14.508 -10.688 5.16 1 95.12 86 PRO A C 1
ATOM 659 O O . PRO A 1 86 ? 14.633 -9.898 6.094 1 95.12 86 PRO A O 1
ATOM 662 N N . ARG A 1 87 ? 14.859 -10.391 3.928 1 94.69 87 ARG A N 1
ATOM 663 C CA . ARG A 1 87 ? 15.422 -9.086 3.602 1 94.69 87 ARG A CA 1
ATOM 664 C C . ARG A 1 87 ? 14.359 -7.992 3.664 1 94.69 87 ARG A C 1
ATOM 666 O O . ARG A 1 87 ? 14.609 -6.902 4.176 1 94.69 87 ARG A O 1
ATOM 673 N N . TYR A 1 88 ? 13.203 -8.289 3.18 1 94.75 88 TYR A N 1
ATOM 674 C CA . TYR A 1 88 ? 12.102 -7.34 3.252 1 94.75 88 TYR A CA 1
ATOM 675 C C . TYR A 1 88 ? 11.688 -7.09 4.699 1 94.75 88 TYR A C 1
ATOM 677 O O . TYR A 1 88 ? 11.492 -5.941 5.102 1 94.75 88 TYR A O 1
ATOM 685 N N . PHE A 1 89 ? 11.633 -8.172 5.523 1 93.38 89 PHE A N 1
ATOM 686 C CA . PHE A 1 89 ? 11.289 -8.023 6.93 1 93.38 89 PHE A CA 1
ATOM 687 C C . PHE A 1 89 ? 12.273 -7.109 7.637 1 93.38 89 PHE A C 1
ATOM 689 O O . PHE A 1 89 ? 11.875 -6.242 8.422 1 93.38 89 PHE A O 1
ATOM 696 N N . ALA A 1 90 ? 13.5 -7.285 7.312 1 91.31 90 ALA A N 1
ATOM 697 C CA . ALA A 1 90 ? 14.539 -6.465 7.938 1 91.31 90 ALA A CA 1
ATOM 698 C C . ALA A 1 90 ? 14.336 -4.988 7.617 1 91.31 90 ALA A C 1
ATOM 700 O O . ALA A 1 90 ? 14.5 -4.129 8.484 1 91.31 90 ALA A O 1
ATOM 701 N N . VAL A 1 91 ? 13.93 -4.703 6.453 1 89.75 91 VAL A N 1
ATOM 702 C CA . VAL A 1 91 ? 13.719 -3.328 6.02 1 89.75 91 VAL A CA 1
ATOM 703 C C . VAL A 1 91 ? 12.43 -2.789 6.645 1 89.75 91 VAL A C 1
ATOM 705 O O . VAL A 1 91 ? 12.414 -1.681 7.188 1 89.75 91 VAL A O 1
ATOM 708 N N . TRP A 1 92 ? 11.352 -3.59 6.664 1 86.56 92 TRP A N 1
ATOM 709 C CA . TRP A 1 92 ? 10.055 -3.145 7.156 1 86.56 92 TRP A CA 1
ATOM 710 C C . TRP A 1 92 ? 10.086 -2.955 8.672 1 86.56 92 TRP A C 1
ATOM 712 O O . TRP A 1 92 ? 9.461 -2.029 9.195 1 86.56 92 TRP A O 1
ATOM 722 N N . GLU A 1 93 ? 10.703 -3.838 9.312 1 81.06 93 GLU A N 1
ATOM 723 C CA . GLU A 1 93 ? 10.562 -3.926 10.766 1 81.06 93 GLU A CA 1
ATOM 724 C C . GLU A 1 93 ? 11.711 -3.223 11.477 1 81.06 93 GLU A C 1
ATOM 726 O O . GLU A 1 93 ? 11.547 -2.715 12.586 1 81.06 93 GLU A O 1
ATOM 731 N N . ASP A 1 94 ? 12.805 -3.188 10.883 1 73.75 94 ASP A N 1
ATOM 732 C CA . ASP A 1 94 ? 13.984 -2.717 11.602 1 73.75 94 ASP A CA 1
ATOM 733 C C . ASP A 1 94 ? 14.43 -1.35 11.086 1 73.75 94 ASP A C 1
ATOM 735 O O . ASP A 1 94 ? 15.203 -0.657 11.75 1 73.75 94 ASP A O 1
ATOM 739 N N . ASP A 1 95 ? 13.992 -1.087 9.977 1 67.88 95 ASP A N 1
ATOM 740 C CA . ASP A 1 95 ? 14.422 0.182 9.398 1 67.88 95 ASP A CA 1
ATOM 741 C C . ASP A 1 95 ? 13.32 1.236 9.508 1 67.88 95 ASP A C 1
ATOM 743 O O . ASP A 1 95 ? 12.297 1.151 8.82 1 67.88 95 ASP A O 1
ATOM 747 N N . HIS A 1 96 ? 13.594 2.145 10.211 1 72.44 96 HIS A N 1
ATOM 748 C CA . HIS A 1 96 ? 12.641 3.225 10.43 1 72.44 96 HIS A CA 1
ATOM 749 C C . HIS A 1 96 ? 12.594 4.176 9.242 1 72.44 96 HIS A C 1
ATOM 751 O O . HIS A 1 96 ? 11.594 4.871 9.039 1 72.44 96 HIS A O 1
ATOM 757 N N . THR A 1 97 ? 13.594 4.051 8.469 1 79.31 97 THR A N 1
ATOM 758 C CA . THR A 1 97 ? 13.68 4.992 7.355 1 79.31 97 THR A CA 1
ATOM 759 C C . THR A 1 97 ? 12.711 4.602 6.242 1 79.31 97 THR A C 1
ATOM 761 O O . THR A 1 97 ? 12.039 5.461 5.664 1 79.31 97 THR A O 1
ATOM 764 N N . PHE A 1 98 ? 12.516 3.332 6.012 1 87.75 98 PHE A N 1
ATOM 765 C CA . PHE A 1 98 ? 11.648 2.883 4.93 1 87.75 98 PHE A CA 1
ATOM 766 C C . PHE A 1 98 ? 10.195 3.229 5.227 1 87.75 98 PHE A C 1
ATOM 768 O O . PHE A 1 98 ? 9.5 3.809 4.387 1 87.75 98 PHE A O 1
ATOM 775 N N . LEU A 1 99 ? 9.758 2.84 6.348 1 87.25 99 LEU A N 1
ATOM 776 C CA . LEU A 1 99 ? 8.359 3.074 6.684 1 87.25 99 LEU A CA 1
ATOM 777 C C . LEU A 1 99 ? 8.047 4.566 6.699 1 87.25 99 LEU A C 1
ATOM 779 O O . LEU A 1 99 ? 6.953 4.977 6.301 1 87.25 99 LEU A O 1
ATOM 783 N N . ALA A 1 100 ? 9.016 5.324 7.211 1 84.19 100 ALA A N 1
ATOM 784 C CA . ALA A 1 100 ? 8.836 6.773 7.18 1 84.19 100 ALA A CA 1
ATOM 785 C C . ALA A 1 100 ? 8.703 7.281 5.746 1 84.19 100 ALA A C 1
ATOM 787 O O . ALA A 1 100 ? 7.859 8.125 5.457 1 84.19 100 ALA A O 1
ATOM 788 N N . LEU A 1 101 ? 9.539 6.762 4.898 1 89.38 101 LEU A N 1
ATOM 789 C CA . LEU A 1 101 ? 9.492 7.156 3.494 1 89.38 101 LEU A CA 1
ATOM 790 C C . LEU A 1 101 ? 8.195 6.676 2.838 1 89.38 101 LEU A C 1
ATOM 792 O O . LEU A 1 101 ? 7.594 7.402 2.045 1 89.38 101 LEU A O 1
ATOM 796 N N . LEU A 1 102 ? 7.773 5.453 3.164 1 92.19 102 LEU A N 1
ATOM 797 C CA . LEU A 1 102 ? 6.531 4.914 2.627 1 92.19 102 LEU A CA 1
ATOM 798 C C . LEU A 1 102 ? 5.344 5.785 3.029 1 92.19 102 LEU A C 1
ATOM 800 O O . LEU A 1 102 ? 4.5 6.121 2.193 1 92.19 102 LEU A O 1
ATOM 804 N N . ARG A 1 103 ? 5.316 6.188 4.273 1 88.12 103 ARG A N 1
ATOM 805 C CA . ARG A 1 103 ? 4.262 7.074 4.758 1 88.12 103 ARG A CA 1
ATOM 806 C C . ARG A 1 103 ? 4.289 8.406 4.02 1 88.12 103 ARG A C 1
ATOM 808 O O . ARG A 1 103 ? 3.258 8.867 3.521 1 88.12 103 ARG A O 1
ATOM 815 N N . ALA A 1 104 ? 5.426 8.945 3.949 1 85.25 104 ALA A N 1
ATOM 816 C CA . ALA A 1 104 ? 5.574 10.25 3.299 1 85.25 104 ALA A CA 1
ATOM 817 C C . ALA A 1 104 ? 5.203 10.164 1.821 1 85.25 104 ALA A C 1
ATOM 819 O O . ALA A 1 104 ? 4.629 11.109 1.267 1 85.25 104 ALA A O 1
ATOM 820 N N . ALA A 1 105 ? 5.504 9.078 1.199 1 92 105 ALA A N 1
ATOM 821 C CA . ALA A 1 105 ? 5.297 8.891 -0.235 1 92 105 ALA A CA 1
ATOM 822 C C . ALA A 1 105 ? 3.812 8.883 -0.58 1 92 105 ALA A C 1
ATOM 824 O O . ALA A 1 105 ? 3.436 9.086 -1.737 1 92 105 ALA A O 1
ATOM 825 N N . MET A 1 106 ? 2.982 8.688 0.39 1 88.62 106 MET A N 1
ATOM 826 C CA . MET A 1 106 ? 1.547 8.609 0.132 1 88.62 106 MET A CA 1
ATOM 827 C C . MET A 1 106 ? 0.933 10 0.043 1 88.62 106 MET A C 1
ATOM 829 O O . MET A 1 106 ? -0.198 10.156 -0.421 1 88.62 106 MET A O 1
ATOM 833 N N . THR A 1 107 ? 1.694 11 0.469 1 82.06 107 THR A N 1
ATOM 834 C CA . THR A 1 107 ? 1.129 12.344 0.449 1 82.06 107 THR A CA 1
ATOM 835 C C . THR A 1 107 ? 2.09 13.328 -0.216 1 82.06 107 THR A C 1
ATOM 837 O O . THR A 1 107 ? 1.763 14.508 -0.39 1 82.06 107 THR A O 1
ATOM 840 N N . SER A 1 108 ? 3.248 12.875 -0.536 1 85.25 108 SER A N 1
ATOM 841 C CA . SER A 1 108 ? 4.266 13.734 -1.135 1 85.25 108 SER A CA 1
ATOM 842 C C . SER A 1 108 ? 4.809 13.125 -2.424 1 85.25 108 SER A C 1
ATOM 844 O O . SER A 1 108 ? 5.363 12.023 -2.412 1 85.25 108 SER A O 1
ATOM 846 N N . ARG A 1 109 ? 4.758 13.906 -3.467 1 89.69 109 ARG A N 1
ATOM 847 C CA . ARG A 1 109 ? 5.266 13.43 -4.746 1 89.69 109 ARG A CA 1
ATOM 848 C C . ARG A 1 109 ? 6.781 13.25 -4.703 1 89.69 109 ARG A C 1
ATOM 850 O O . ARG A 1 109 ? 7.324 12.328 -5.312 1 89.69 109 ARG A O 1
ATOM 857 N N . VAL A 1 110 ? 7.387 14.102 -3.936 1 87.06 110 VAL A N 1
ATOM 858 C CA . VAL A 1 110 ? 8.836 14.023 -3.818 1 87.06 110 VAL A CA 1
ATOM 859 C C . VAL A 1 110 ? 9.234 12.719 -3.129 1 87.06 110 VAL A C 1
ATOM 861 O O . VAL A 1 110 ? 10.148 12.023 -3.576 1 87.06 110 VAL A O 1
ATOM 864 N N . ALA A 1 111 ? 8.539 12.414 -2.074 1 89.44 111 ALA A N 1
ATOM 865 C CA . ALA A 1 111 ? 8.82 11.172 -1.352 1 89.44 111 ALA A CA 1
ATOM 866 C C . ALA A 1 111 ? 8.453 9.953 -2.195 1 89.44 111 ALA A C 1
ATOM 868 O O . ALA A 1 111 ? 9.164 8.945 -2.174 1 89.44 111 ALA A O 1
ATOM 869 N N . ALA A 1 112 ? 7.367 10.062 -2.947 1 93.44 112 ALA A N 1
ATOM 870 C CA . ALA A 1 112 ? 6.957 8.992 -3.85 1 93.44 112 ALA A CA 1
ATOM 871 C C . ALA A 1 112 ? 8.031 8.727 -4.906 1 93.44 112 ALA A C 1
ATOM 873 O O . ALA A 1 112 ? 8.375 7.574 -5.168 1 93.44 112 ALA A O 1
ATOM 874 N N . ASP A 1 113 ? 8.555 9.773 -5.457 1 92.81 113 ASP A N 1
ATOM 875 C CA . ASP A 1 113 ? 9.602 9.648 -6.461 1 92.81 113 ASP A CA 1
ATOM 876 C C . ASP A 1 113 ? 10.859 9.023 -5.863 1 92.81 113 ASP A C 1
ATOM 878 O O . ASP A 1 113 ? 11.516 8.195 -6.504 1 92.81 113 ASP A O 1
ATOM 882 N N . ALA A 1 114 ? 11.156 9.477 -4.664 1 90.31 114 ALA A N 1
ATOM 883 C CA . ALA A 1 114 ? 12.328 8.922 -3.984 1 90.31 114 ALA A CA 1
ATOM 884 C C . ALA A 1 114 ? 12.156 7.422 -3.748 1 90.31 114 ALA A C 1
ATOM 886 O O . ALA A 1 114 ? 13.094 6.645 -3.965 1 90.31 114 ALA A O 1
ATOM 887 N N . LEU A 1 115 ? 11.023 6.996 -3.295 1 93.25 115 LEU A N 1
ATOM 888 C CA . LEU A 1 115 ? 10.75 5.582 -3.068 1 93.25 115 LEU A CA 1
ATOM 889 C C . LEU A 1 115 ? 10.805 4.801 -4.379 1 93.25 115 LEU A C 1
ATOM 891 O O . LEU A 1 115 ? 11.445 3.748 -4.449 1 93.25 115 LEU A O 1
ATOM 895 N N . ASN A 1 116 ? 10.18 5.332 -5.406 1 95 116 ASN A N 1
ATOM 896 C CA . ASN A 1 116 ? 10.203 4.695 -6.719 1 95 116 ASN A CA 1
ATOM 897 C C . ASN A 1 116 ? 11.625 4.535 -7.238 1 95 116 ASN A C 1
ATOM 899 O O . ASN A 1 116 ? 11.977 3.492 -7.793 1 95 116 ASN A O 1
ATOM 903 N N . GLU A 1 117 ? 12.383 5.516 -7.035 1 91.31 117 GLU A N 1
ATOM 904 C CA . GLU A 1 117 ? 13.773 5.473 -7.484 1 91.31 117 GLU A CA 1
ATOM 905 C C . GLU A 1 117 ? 14.562 4.418 -6.719 1 91.31 117 GLU A C 1
ATOM 907 O O . GLU A 1 117 ? 15.391 3.707 -7.301 1 91.31 117 GLU A O 1
ATOM 912 N N . THR A 1 118 ? 14.375 4.406 -5.457 1 89.25 118 THR A N 1
ATOM 913 C CA . THR A 1 118 ? 15.047 3.412 -4.629 1 89.25 118 THR A CA 1
ATOM 914 C C . THR A 1 118 ? 14.68 2 -5.074 1 89.25 118 THR A C 1
ATOM 916 O O . THR A 1 118 ? 15.547 1.136 -5.199 1 89.25 118 THR A O 1
ATOM 919 N N . LEU A 1 119 ? 13.445 1.711 -5.336 1 93.25 119 LEU A N 1
ATOM 920 C CA . LEU A 1 119 ? 13 0.403 -5.805 1 93.25 119 LEU A CA 1
ATOM 921 C C . LEU A 1 119 ? 13.633 0.067 -7.152 1 93.25 119 LEU A C 1
ATOM 923 O O . LEU A 1 119 ? 14.094 -1.057 -7.363 1 93.25 119 LEU A O 1
ATOM 927 N N . ALA A 1 120 ? 13.656 1.05 -8.047 1 93.38 120 ALA A N 1
ATOM 928 C CA . ALA A 1 120 ? 14.227 0.864 -9.375 1 93.38 120 ALA A CA 1
ATOM 929 C C . ALA A 1 120 ? 15.711 0.536 -9.305 1 93.38 120 ALA A C 1
ATOM 931 O O . ALA A 1 120 ? 16.219 -0.287 -10.078 1 93.38 120 ALA A O 1
ATOM 932 N N . ARG A 1 121 ? 16.344 1.128 -8.352 1 90.31 121 ARG A N 1
ATOM 933 C CA . ARG A 1 121 ? 17.812 1.022 -8.281 1 90.31 121 ARG A CA 1
ATOM 934 C C . ARG A 1 121 ? 18.234 -0.195 -7.465 1 90.31 121 ARG A C 1
ATOM 936 O O . ARG A 1 121 ? 19.172 -0.901 -7.84 1 90.31 121 ARG A O 1
ATOM 943 N N . HIS A 1 122 ? 17.5 -0.481 -6.379 1 90.19 122 HIS A N 1
ATOM 944 C CA . HIS A 1 122 ? 18.031 -1.422 -5.398 1 90.19 122 HIS A CA 1
ATOM 945 C C . HIS A 1 122 ? 17.234 -2.727 -5.402 1 90.19 122 HIS A C 1
ATOM 947 O O . HIS A 1 122 ? 17.688 -3.73 -4.844 1 90.19 122 HIS A O 1
ATOM 953 N N . VAL A 1 123 ? 16.078 -2.789 -6.066 1 94.62 123 VAL A N 1
ATOM 954 C CA . VAL A 1 123 ? 15.234 -3.979 -5.996 1 94.62 123 VAL A CA 1
ATOM 955 C C . VAL A 1 123 ? 15.039 -4.559 -7.395 1 94.62 123 VAL A C 1
ATOM 957 O O . VAL A 1 123 ? 15.32 -5.73 -7.633 1 94.62 123 VAL A O 1
ATOM 960 N N . ALA A 1 124 ? 14.719 -3.742 -8.375 1 95.44 124 ALA A N 1
ATOM 961 C CA . ALA A 1 124 ? 14.258 -4.137 -9.695 1 95.44 124 ALA A CA 1
ATOM 962 C C . ALA A 1 124 ? 15.297 -4.992 -10.414 1 95.44 124 ALA A C 1
ATOM 964 O O . ALA A 1 124 ? 14.984 -6.059 -10.945 1 95.44 124 ALA A O 1
ATOM 965 N N . PRO A 1 125 ? 16.609 -4.637 -10.383 1 95 125 PRO A N 1
ATOM 966 C CA . PRO A 1 125 ? 17.594 -5.418 -11.148 1 95 125 PRO A CA 1
ATOM 967 C C . PRO A 1 125 ? 17.719 -6.855 -10.656 1 95 125 PRO A C 1
ATOM 969 O O . PRO A 1 125 ? 17.812 -7.785 -11.469 1 95 125 PRO A O 1
ATOM 972 N N . THR A 1 126 ? 17.672 -7.016 -9.344 1 95.94 126 THR A N 1
ATOM 973 C CA . THR A 1 126 ? 17.797 -8.344 -8.758 1 95.94 126 THR A CA 1
ATOM 974 C C . THR A 1 126 ? 16.5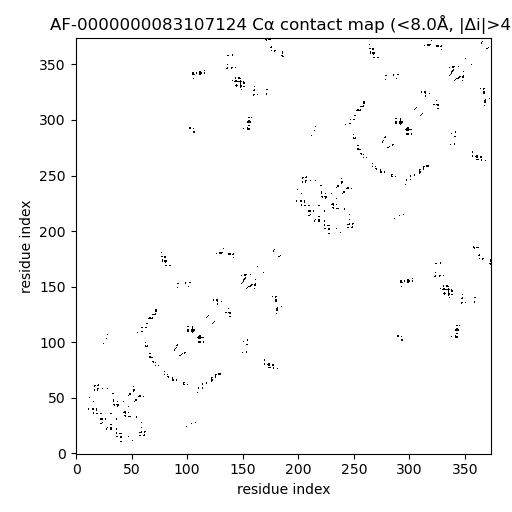94 -9.211 -9.133 1 95.94 126 THR A C 1
ATOM 976 O O . THR A 1 126 ? 16.75 -10.375 -9.508 1 95.94 126 THR A O 1
ATOM 979 N N . LEU A 1 127 ? 15.383 -8.711 -9.078 1 97.69 127 LEU A N 1
ATOM 980 C CA . LEU A 1 127 ? 14.18 -9.469 -9.406 1 97.69 127 LEU A CA 1
ATOM 981 C C . LEU A 1 127 ? 14.109 -9.734 -10.906 1 97.69 127 LEU A C 1
ATOM 983 O O . LEU A 1 127 ? 13.742 -10.836 -11.328 1 97.69 127 LEU A O 1
ATOM 987 N N . MET A 1 128 ? 14.469 -8.719 -11.758 1 97.25 128 MET A N 1
ATOM 988 C CA . MET A 1 128 ? 14.398 -8.852 -13.211 1 97.25 128 MET A CA 1
ATOM 989 C C . MET A 1 128 ? 15.328 -9.953 -13.703 1 97.25 128 MET A C 1
ATOM 991 O O . MET A 1 128 ? 15.023 -10.641 -14.68 1 97.25 128 MET A O 1
ATOM 995 N N . ALA A 1 129 ? 16.406 -10.172 -12.992 1 96.38 129 ALA A N 1
ATOM 996 C CA . ALA A 1 129 ? 17.438 -11.117 -13.406 1 96.38 129 ALA A CA 1
ATOM 997 C C . ALA A 1 129 ? 16.922 -12.547 -13.383 1 96.38 129 ALA A C 1
ATOM 999 O O . ALA A 1 129 ? 17.484 -13.43 -14.031 1 96.38 129 ALA A O 1
ATOM 1000 N N . ILE A 1 130 ? 15.844 -12.789 -12.695 1 97.31 130 ILE A N 1
ATOM 1001 C CA . ILE A 1 130 ? 15.414 -14.172 -12.547 1 97.31 130 ILE A CA 1
ATOM 1002 C C . ILE A 1 130 ? 14.094 -14.383 -13.281 1 97.31 130 ILE A C 1
ATOM 1004 O O . ILE A 1 130 ? 13.547 -15.492 -13.281 1 97.31 130 ILE A O 1
ATOM 1008 N N . THR A 1 131 ? 13.539 -13.336 -13.82 1 97.81 131 THR A N 1
ATOM 1009 C CA . THR A 1 131 ? 12.289 -13.484 -14.555 1 97.81 131 THR A CA 1
ATOM 1010 C C . THR A 1 131 ? 12.539 -14.133 -15.914 1 97.81 131 THR A C 1
ATOM 1012 O O . THR A 1 131 ? 13.492 -13.781 -16.609 1 97.81 131 THR A O 1
ATOM 1015 N N . PRO A 1 132 ? 11.742 -15.125 -16.328 1 97.5 132 PRO A N 1
ATOM 1016 C CA . PRO A 1 132 ? 11.938 -15.805 -17.609 1 97.5 132 PRO A CA 1
ATOM 1017 C C . PRO A 1 132 ? 11.438 -14.977 -18.797 1 97.5 132 PRO A C 1
ATOM 1019 O O . PRO A 1 132 ? 11.859 -15.203 -19.922 1 97.5 132 PRO A O 1
ATOM 1022 N N . ASP A 1 133 ? 10.531 -14.117 -18.594 1 97.81 133 ASP A N 1
ATOM 1023 C CA . ASP A 1 133 ? 9.891 -13.281 -19.609 1 97.81 133 ASP A CA 1
ATOM 1024 C C . ASP A 1 133 ? 9.188 -12.086 -18.953 1 97.81 133 ASP A C 1
ATOM 1026 O O . ASP A 1 133 ? 8.977 -12.062 -17.75 1 97.81 133 ASP A O 1
ATOM 1030 N N . ASN A 1 134 ? 8.953 -11.055 -19.719 1 97.81 134 ASN A N 1
ATOM 1031 C CA . ASN A 1 134 ? 8.164 -9.891 -19.328 1 97.81 134 ASN A CA 1
ATOM 1032 C C . ASN A 1 134 ? 8.625 -9.328 -17.984 1 97.81 134 ASN A C 1
ATOM 1034 O O . ASN A 1 134 ? 7.82 -9.148 -17.078 1 97.81 134 ASN A O 1
ATOM 1038 N N . PRO A 1 135 ? 9.906 -9.086 -17.859 1 97.88 135 PRO A N 1
ATOM 1039 C CA . PRO A 1 135 ? 10.461 -8.664 -16.562 1 97.88 135 PRO A CA 1
ATOM 1040 C C . PRO A 1 135 ? 9.75 -7.434 -16 1 97.88 135 PRO A C 1
ATOM 1042 O O . PRO A 1 135 ? 9.578 -7.328 -14.781 1 97.88 135 PRO A O 1
ATOM 1045 N N . THR A 1 136 ? 9.281 -6.496 -16.828 1 97 136 THR A N 1
ATOM 1046 C CA . THR A 1 136 ? 8.664 -5.262 -16.344 1 97 136 THR A CA 1
ATOM 1047 C C . THR A 1 136 ? 7.352 -5.555 -15.641 1 97 136 THR A C 1
ATOM 1049 O O . THR A 1 136 ? 7.141 -5.113 -14.508 1 97 136 THR A O 1
ATOM 1052 N N . GLN A 1 137 ? 6.465 -6.395 -16.25 1 97.31 137 GLN A N 1
ATOM 1053 C CA . GLN A 1 137 ? 5.172 -6.727 -15.656 1 97.31 137 GLN A CA 1
ATOM 1054 C C . GLN A 1 137 ? 5.344 -7.559 -14.391 1 97.31 137 GLN A C 1
ATOM 1056 O O . GLN A 1 137 ? 4.68 -7.309 -13.383 1 97.31 137 GLN A O 1
ATOM 1061 N N . ARG A 1 138 ? 6.285 -8.523 -14.422 1 98.25 138 ARG A N 1
ATOM 1062 C CA . ARG A 1 138 ? 6.504 -9.422 -13.297 1 98.25 138 ARG A CA 1
ATOM 1063 C C . ARG A 1 138 ? 7.035 -8.664 -12.086 1 98.25 138 ARG A C 1
ATOM 1065 O O . ARG A 1 138 ? 6.508 -8.797 -10.977 1 98.25 138 ARG A O 1
ATOM 1072 N N . VAL A 1 139 ? 7.969 -7.824 -12.273 1 97.94 139 VAL A N 1
ATOM 1073 C CA . VAL A 1 139 ? 8.578 -7.074 -11.18 1 97.94 139 VAL A CA 1
ATOM 1074 C C . VAL A 1 139 ? 7.602 -6.023 -10.664 1 97.94 139 VAL A C 1
ATOM 1076 O O . VAL A 1 139 ? 7.512 -5.785 -9.461 1 97.94 139 VAL A O 1
ATOM 1079 N N . ALA A 1 140 ? 6.832 -5.371 -11.555 1 97.69 140 ALA A N 1
ATOM 1080 C CA . ALA A 1 140 ? 5.824 -4.387 -11.18 1 97.69 140 ALA A CA 1
ATOM 1081 C C . ALA A 1 140 ? 4.824 -4.977 -10.188 1 97.69 140 ALA A C 1
ATOM 1083 O O . ALA A 1 140 ? 4.574 -4.398 -9.133 1 97.69 140 ALA A O 1
ATOM 1084 N N . LEU A 1 141 ? 4.316 -6.156 -10.492 1 98.19 141 LEU A N 1
ATOM 1085 C CA . LEU A 1 141 ? 3.291 -6.758 -9.648 1 98.19 141 LEU A CA 1
ATOM 1086 C C . LEU A 1 141 ? 3.904 -7.328 -8.375 1 98.19 141 LEU A C 1
ATOM 1088 O O . LEU A 1 141 ? 3.266 -7.32 -7.32 1 98.19 141 LEU A O 1
ATOM 1092 N N . THR A 1 142 ? 5.191 -7.781 -8.453 1 98.44 142 THR A N 1
ATOM 1093 C CA . THR A 1 142 ? 5.879 -8.203 -7.238 1 98.44 142 THR A CA 1
ATOM 1094 C C . THR A 1 142 ? 6.062 -7.02 -6.289 1 98.44 142 THR A C 1
ATOM 1096 O O . THR A 1 142 ? 5.809 -7.137 -5.086 1 98.44 142 THR A O 1
ATOM 1099 N N . ASP A 1 143 ? 6.43 -5.852 -6.848 1 97.31 143 ASP A N 1
ATOM 1100 C CA . ASP A 1 143 ? 6.57 -4.641 -6.043 1 97.31 143 ASP A CA 1
ATOM 1101 C C . ASP A 1 143 ? 5.238 -4.246 -5.41 1 97.31 143 ASP A C 1
ATOM 1103 O O . ASP A 1 143 ? 5.191 -3.852 -4.242 1 97.31 143 ASP A O 1
ATOM 1107 N N . ALA A 1 144 ? 4.18 -4.34 -6.211 1 98.06 144 ALA A N 1
ATOM 1108 C CA . ALA A 1 144 ? 2.855 -4.031 -5.68 1 98.06 144 ALA A CA 1
ATOM 1109 C C . ALA A 1 144 ? 2.514 -4.934 -4.496 1 98.06 144 ALA A C 1
ATOM 1111 O O . ALA A 1 144 ? 2.029 -4.457 -3.467 1 98.06 144 ALA A O 1
ATOM 1112 N N . PHE A 1 145 ? 2.791 -6.184 -4.594 1 98.56 145 PHE A N 1
ATOM 1113 C CA . PHE A 1 145 ? 2.506 -7.133 -3.525 1 98.56 145 PHE A CA 1
ATOM 1114 C C . PHE A 1 145 ? 3.342 -6.828 -2.289 1 98.56 145 PHE A C 1
ATOM 1116 O O . PHE A 1 145 ? 2.822 -6.801 -1.172 1 98.56 145 PHE A O 1
ATOM 1123 N N . VAL A 1 146 ? 4.621 -6.539 -2.461 1 97.75 146 VAL A N 1
ATOM 1124 C CA . VAL A 1 146 ? 5.543 -6.289 -1.357 1 97.75 146 VAL A CA 1
ATOM 1125 C C . VAL A 1 146 ? 5.168 -4.988 -0.653 1 97.75 146 VAL A C 1
ATOM 1127 O O . VAL A 1 146 ? 5.105 -4.938 0.578 1 97.75 146 VAL A O 1
ATOM 1130 N N . ILE A 1 147 ? 4.914 -3.963 -1.421 1 97.19 147 ILE A N 1
ATOM 1131 C CA . ILE A 1 147 ? 4.48 -2.689 -0.858 1 97.19 147 ILE A CA 1
ATOM 1132 C C . ILE A 1 147 ? 3.152 -2.871 -0.128 1 97.19 147 ILE A C 1
ATOM 1134 O O . ILE A 1 147 ? 2.943 -2.301 0.945 1 97.19 147 ILE A O 1
ATOM 1138 N N . GLY A 1 148 ? 2.236 -3.688 -0.74 1 97.75 148 GLY A N 1
ATOM 1139 C CA . GLY A 1 148 ? 0.981 -3.998 -0.076 1 97.75 148 GLY A CA 1
ATOM 1140 C C . GLY A 1 148 ? 1.169 -4.699 1.257 1 97.75 148 GLY A C 1
ATOM 1141 O O . GLY A 1 148 ? 0.498 -4.367 2.236 1 97.75 148 GLY A O 1
ATOM 1142 N N . LEU A 1 149 ? 2.068 -5.637 1.327 1 97.75 149 LEU A N 1
ATOM 1143 C CA . LEU A 1 149 ? 2.367 -6.332 2.574 1 97.75 149 LEU A CA 1
ATOM 1144 C C . LEU A 1 149 ? 2.91 -5.363 3.619 1 97.75 149 LEU A C 1
ATOM 1146 O O . LEU A 1 149 ? 2.477 -5.379 4.773 1 97.75 149 LEU A O 1
ATOM 1150 N N . ALA A 1 150 ? 3.818 -4.527 3.215 1 95.75 150 ALA A N 1
ATOM 1151 C CA . ALA A 1 150 ? 4.395 -3.551 4.137 1 95.75 150 ALA A CA 1
ATOM 1152 C C . ALA A 1 150 ? 3.326 -2.588 4.648 1 95.75 150 ALA A C 1
ATOM 1154 O O . ALA A 1 150 ? 3.229 -2.346 5.855 1 95.75 150 ALA A O 1
ATOM 1155 N N . ALA A 1 151 ? 2.551 -2.117 3.746 1 96.19 151 ALA A N 1
ATOM 1156 C CA . ALA A 1 151 ? 1.537 -1.126 4.098 1 96.19 151 ALA A CA 1
ATOM 1157 C C . ALA A 1 151 ? 0.473 -1.729 5.008 1 96.19 151 ALA A C 1
ATOM 1159 O O . ALA A 1 151 ? 0.13 -1.146 6.039 1 96.19 151 ALA A O 1
ATOM 1160 N N . THR A 1 152 ? -0.028 -2.863 4.688 1 97.19 152 THR A N 1
ATOM 1161 C CA . THR A 1 152 ? -1.127 -3.453 5.445 1 97.19 152 THR A CA 1
ATOM 1162 C C . THR A 1 152 ? -0.634 -3.982 6.789 1 97.19 152 THR A C 1
ATOM 1164 O O . THR A 1 152 ? -1.351 -3.91 7.793 1 97.19 152 THR A O 1
ATOM 1167 N N . ARG A 1 153 ? 0.593 -4.477 6.84 1 95.81 153 ARG A N 1
ATOM 1168 C CA . ARG A 1 153 ? 1.113 -5.051 8.078 1 95.81 153 ARG A CA 1
ATOM 1169 C C . ARG A 1 153 ? 1.609 -3.961 9.023 1 95.81 153 ARG A C 1
ATOM 1171 O O . ARG A 1 153 ? 1.282 -3.967 10.211 1 95.81 153 ARG A O 1
ATOM 1178 N N . SER A 1 154 ? 2.314 -3.031 8.477 1 93.19 154 SER A N 1
ATOM 1179 C CA . SER A 1 154 ? 3.115 -2.17 9.336 1 93.19 154 SER A CA 1
ATOM 1180 C C . SER A 1 154 ? 2.506 -0.776 9.445 1 93.19 154 SER A C 1
ATOM 1182 O O . SER A 1 154 ? 2.691 -0.087 10.453 1 93.19 154 SER A O 1
ATOM 1184 N N . VAL A 1 155 ? 1.778 -0.323 8.461 1 91.5 155 VAL A N 1
ATOM 1185 C CA . VAL A 1 155 ? 1.219 1.024 8.492 1 91.5 155 VAL A CA 1
ATOM 1186 C C . VAL A 1 155 ? -0.259 0.962 8.875 1 91.5 155 VAL A C 1
ATOM 1188 O O . VAL A 1 155 ? -0.665 1.5 9.906 1 91.5 155 VAL A O 1
ATOM 1191 N N . LEU A 1 156 ? -0.985 0.191 8.117 1 94.69 156 LEU A N 1
ATOM 1192 C CA . LEU A 1 156 ? -2.416 0.058 8.367 1 94.69 156 LEU A CA 1
ATOM 1193 C C . LEU A 1 156 ? -2.676 -0.864 9.555 1 94.69 156 LEU A C 1
ATOM 1195 O O . LEU A 1 156 ? -3.77 -0.856 10.125 1 94.69 156 LEU A O 1
ATOM 1199 N N . ALA A 1 157 ? -1.7 -1.655 9.852 1 95.81 157 ALA A N 1
ATOM 1200 C CA . ALA A 1 157 ? -1.854 -2.674 10.883 1 95.81 157 ALA A CA 1
ATOM 1201 C C . ALA A 1 157 ? -3.16 -3.441 10.711 1 95.81 157 ALA A C 1
ATOM 1203 O O . ALA A 1 157 ? -3.92 -3.617 11.664 1 95.81 157 ALA A O 1
ATOM 1204 N N . ASN A 1 158 ? -3.439 -3.777 9.43 1 96.94 158 ASN A N 1
ATOM 1205 C CA . ASN A 1 158 ? -4.598 -4.613 9.133 1 96.94 158 ASN A CA 1
ATOM 1206 C C . ASN A 1 158 ? -4.566 -5.91 9.938 1 96.94 158 ASN A C 1
ATOM 1208 O O . ASN A 1 158 ? -3.633 -6.703 9.812 1 96.94 158 ASN A O 1
ATOM 1212 N N . PRO A 1 159 ? -5.543 -6.195 10.734 1 95.94 159 PRO A N 1
ATOM 1213 C CA . PRO A 1 159 ? -5.426 -7.238 11.75 1 95.94 159 PRO A CA 1
ATOM 1214 C C . PRO A 1 159 ? -5.121 -8.609 11.164 1 95.94 159 PRO A C 1
ATOM 1216 O O . PRO A 1 159 ? -4.195 -9.289 11.617 1 95.94 159 PRO A O 1
ATOM 1219 N N . PRO A 1 160 ? -5.766 -9.023 10.109 1 96.56 160 PRO A N 1
ATOM 1220 C CA . PRO A 1 160 ? -5.449 -10.352 9.586 1 96.56 160 PRO A CA 1
ATOM 1221 C C . PRO A 1 160 ? -4.023 -10.453 9.047 1 96.56 160 PRO A C 1
ATOM 1223 O O . PRO A 1 160 ? -3.396 -11.508 9.141 1 96.56 160 PRO A O 1
ATOM 1226 N N . VAL A 1 161 ? -3.488 -9.422 8.477 1 97 161 VAL A N 1
ATOM 1227 C CA . VAL A 1 161 ? -2.127 -9.438 7.953 1 97 161 VAL A CA 1
ATOM 1228 C C . VAL A 1 161 ? -1.127 -9.297 9.094 1 97 161 VAL A C 1
ATOM 1230 O O . VAL A 1 161 ? -0.141 -10.039 9.164 1 97 161 VAL A O 1
ATOM 1233 N N . ALA A 1 162 ? -1.416 -8.367 10.008 1 95.81 162 ALA A N 1
ATOM 1234 C CA . ALA A 1 162 ? -0.528 -8.078 11.133 1 95.81 162 ALA A CA 1
ATOM 1235 C C . ALA A 1 162 ? -0.426 -9.273 12.07 1 95.81 162 ALA A C 1
ATOM 1237 O O . ALA A 1 162 ? 0.576 -9.43 12.773 1 95.81 162 ALA A O 1
ATOM 1238 N N . ALA A 1 163 ? -1.415 -10.148 12.023 1 96.25 163 ALA A N 1
ATOM 1239 C CA . ALA A 1 163 ? -1.459 -11.281 12.938 1 96.25 163 ALA A CA 1
ATOM 1240 C C . ALA A 1 163 ? -0.609 -12.438 12.422 1 96.25 163 ALA A C 1
ATOM 1242 O O . ALA A 1 163 ? -0.304 -13.375 13.172 1 96.25 163 ALA A O 1
ATOM 1243 N N . LEU A 1 164 ? -0.279 -12.383 11.156 1 96.19 164 LEU A N 1
ATOM 1244 C CA . LEU A 1 164 ? 0.588 -13.422 10.609 1 96.19 164 LEU A CA 1
ATOM 1245 C C . LEU A 1 164 ? 2.018 -13.25 11.109 1 96.19 164 LEU A C 1
ATOM 1247 O O . LEU A 1 164 ? 2.611 -12.18 10.969 1 96.19 164 LEU A O 1
ATOM 1251 N N . ASP A 1 165 ? 2.529 -14.266 11.727 1 95.75 165 ASP A N 1
ATOM 1252 C CA . ASP A 1 165 ? 3.951 -14.148 12.031 1 95.75 165 ASP A CA 1
ATOM 1253 C C . ASP A 1 165 ? 4.805 -14.336 10.781 1 95.75 165 ASP A C 1
ATOM 1255 O O . ASP A 1 165 ? 4.277 -14.617 9.703 1 95.75 165 ASP A O 1
ATOM 1259 N N . ARG A 1 166 ? 6.086 -14.148 10.93 1 95.62 166 ARG A N 1
ATOM 1260 C CA . ARG A 1 166 ? 6.98 -14.164 9.773 1 95.62 166 ARG A CA 1
ATOM 1261 C C . ARG A 1 166 ? 6.93 -15.508 9.055 1 95.62 166 ARG A C 1
ATOM 1263 O O . ARG A 1 166 ? 6.945 -15.555 7.828 1 95.62 166 ARG A O 1
ATOM 1270 N N . ALA A 1 167 ? 6.91 -16.562 9.82 1 96 167 ALA A N 1
ATOM 1271 C CA . ALA A 1 167 ? 6.906 -17.906 9.234 1 96 167 ALA A CA 1
ATOM 1272 C C . ALA A 1 167 ? 5.625 -18.156 8.445 1 96 167 ALA A C 1
ATOM 1274 O O . ALA A 1 167 ? 5.668 -18.688 7.328 1 96 167 ALA A O 1
ATOM 1275 N N . GLU A 1 168 ? 4.453 -17.812 8.977 1 95.88 168 GLU A N 1
ATOM 1276 C CA . GLU A 1 168 ? 3.17 -17.969 8.297 1 95.88 168 GLU A CA 1
ATOM 1277 C C . GLU A 1 168 ? 3.096 -17.109 7.039 1 95.88 168 GLU A C 1
ATOM 1279 O O . GLU A 1 168 ? 2.643 -17.578 5.992 1 95.88 168 GLU A O 1
ATOM 1284 N N . LEU A 1 169 ? 3.561 -15.867 7.18 1 96.56 169 LEU A N 1
ATOM 1285 C CA . LEU A 1 169 ? 3.559 -14.977 6.027 1 96.56 169 LEU A CA 1
ATOM 1286 C C . LEU A 1 169 ? 4.43 -15.531 4.906 1 96.56 169 LEU A C 1
ATOM 1288 O O . LEU A 1 169 ? 4.035 -15.516 3.738 1 96.56 169 LEU A O 1
ATOM 1292 N N . SER A 1 170 ? 5.59 -16.047 5.305 1 96.69 170 SER A N 1
ATOM 1293 C CA . SER A 1 170 ? 6.492 -16.625 4.316 1 96.69 170 SER A CA 1
ATOM 1294 C C . SER A 1 170 ? 5.863 -17.828 3.631 1 96.69 170 SER A C 1
ATOM 1296 O O . SER A 1 170 ? 5.973 -17.984 2.414 1 96.69 170 SER A O 1
ATOM 1298 N N . ARG A 1 171 ? 5.207 -18.625 4.387 1 96.19 171 ARG A N 1
ATOM 1299 C CA . ARG A 1 171 ? 4.578 -19.828 3.846 1 96.19 171 ARG A CA 1
ATOM 1300 C C . ARG A 1 171 ? 3.488 -19.469 2.844 1 96.19 171 ARG A C 1
ATOM 1302 O O . ARG A 1 171 ? 3.441 -20.016 1.742 1 96.19 171 ARG A O 1
ATOM 1309 N N . TRP A 1 172 ? 2.65 -18.531 3.141 1 97 172 TRP A N 1
ATOM 1310 C CA . TRP A 1 172 ? 1.503 -18.188 2.305 1 97 172 TRP A CA 1
ATOM 1311 C C . TRP A 1 172 ? 1.922 -17.281 1.148 1 97 172 TRP A C 1
ATOM 1313 O O . TRP A 1 172 ? 1.319 -17.328 0.072 1 97 172 TRP A O 1
ATOM 1323 N N . ALA A 1 173 ? 2.986 -16.469 1.335 1 97.62 173 ALA A N 1
ATOM 1324 C CA . ALA A 1 173 ? 3.457 -15.57 0.281 1 97.62 173 ALA A CA 1
ATOM 1325 C C . ALA A 1 173 ? 4.301 -16.328 -0.743 1 97.62 173 ALA A C 1
ATOM 1327 O O . ALA A 1 173 ? 4.473 -15.867 -1.875 1 97.62 173 ALA A O 1
ATOM 1328 N N . GLY A 1 174 ? 4.902 -17.469 -0.347 1 97 174 GLY A N 1
ATOM 1329 C CA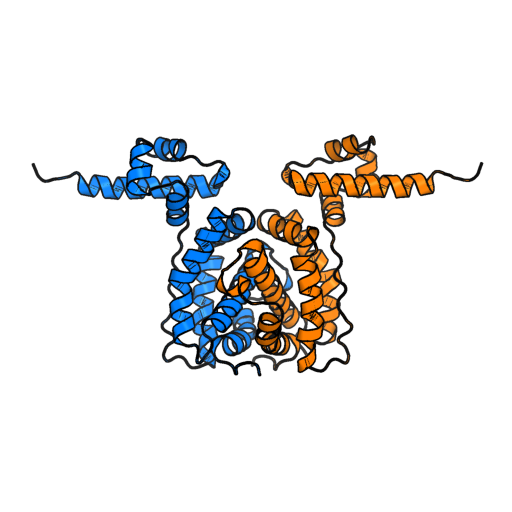 . GLY A 1 174 ? 5.809 -18.234 -1.185 1 97 174 GLY A CA 1
ATOM 1330 C C . GLY A 1 174 ? 5.254 -18.516 -2.57 1 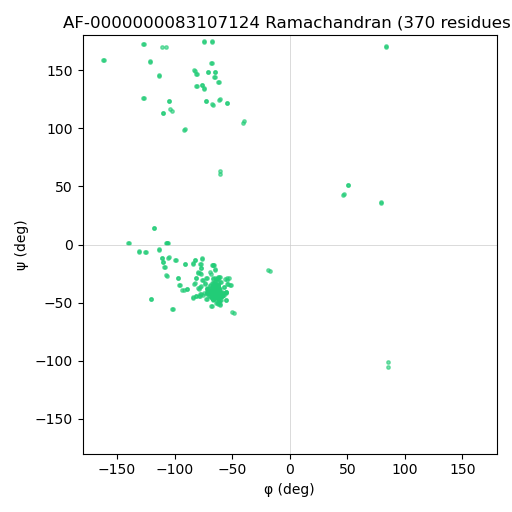97 174 GLY A C 1
ATOM 1331 O O . GLY A 1 174 ? 5.844 -18.094 -3.572 1 97 174 GLY A O 1
ATOM 1332 N N . PRO A 1 175 ? 4.07 -19.188 -2.646 1 96.5 175 PRO A N 1
ATOM 1333 C CA . PRO A 1 175 ? 3.477 -19.484 -3.951 1 96.5 175 PRO A CA 1
ATOM 1334 C C . PRO A 1 175 ? 3.166 -18.234 -4.766 1 96.5 175 PRO A C 1
ATOM 1336 O O . PRO A 1 175 ? 3.195 -18.266 -5.996 1 96.5 175 PRO A O 1
ATOM 1339 N N . VAL A 1 176 ? 2.902 -17.141 -4.102 1 97.56 176 VAL A N 1
ATOM 1340 C CA . VAL A 1 176 ? 2.582 -15.891 -4.785 1 97.56 176 VAL A CA 1
ATOM 1341 C C . VAL A 1 176 ? 3.84 -15.32 -5.438 1 97.56 176 VAL A C 1
ATOM 1343 O O . VAL A 1 176 ? 3.824 -14.953 -6.613 1 97.56 176 VAL A O 1
ATOM 1346 N N . PHE A 1 177 ? 4.965 -15.281 -4.672 1 98 177 PHE A N 1
ATOM 1347 C CA . PHE A 1 177 ? 6.234 -14.836 -5.227 1 98 177 PHE A CA 1
ATOM 1348 C C . PHE A 1 177 ? 6.625 -15.688 -6.43 1 98 177 PHE A C 1
ATOM 1350 O O . PHE A 1 177 ? 7.086 -15.156 -7.445 1 98 177 PHE A O 1
ATOM 1357 N N . ARG A 1 178 ? 6.441 -16.984 -6.27 1 97 178 ARG A N 1
ATOM 1358 C CA . ARG A 1 178 ? 6.785 -17.891 -7.363 1 97 178 ARG A CA 1
ATOM 1359 C C . ARG A 1 178 ? 5.949 -17.594 -8.602 1 97 178 ARG A C 1
ATOM 1361 O O . ARG A 1 178 ? 6.48 -17.516 -9.711 1 97 178 ARG A O 1
ATOM 1368 N N . GLN A 1 179 ? 4.656 -17.406 -8.438 1 96.25 179 GLN A N 1
ATOM 1369 C CA . GLN A 1 179 ? 3.771 -17.094 -9.555 1 96.25 179 GLN A CA 1
ATOM 1370 C C . GLN A 1 179 ? 4.16 -15.766 -10.211 1 96.25 179 GLN A C 1
ATOM 1372 O O . GLN A 1 179 ? 4.211 -15.664 -11.438 1 96.25 179 GLN A O 1
ATOM 1377 N N . LEU A 1 180 ? 4.465 -14.758 -9.438 1 98.12 180 LEU A N 1
ATOM 1378 C CA . LEU A 1 180 ? 4.738 -13.406 -9.922 1 98.12 180 LEU A CA 1
ATOM 1379 C C . LEU A 1 180 ? 6.066 -13.359 -10.664 1 98.12 180 LEU A C 1
ATOM 1381 O O . LEU A 1 180 ? 6.168 -12.719 -11.719 1 98.12 180 LEU A O 1
ATOM 1385 N N . LEU A 1 181 ? 7.066 -14.086 -10.133 1 98.06 181 LEU A N 1
ATOM 1386 C CA . LEU A 1 181 ? 8.414 -13.875 -10.641 1 98.06 181 LEU A CA 1
ATOM 1387 C C . LEU A 1 181 ? 8.758 -14.898 -11.719 1 98.06 181 LEU A C 1
ATOM 1389 O O . LEU A 1 181 ? 9.414 -14.57 -12.711 1 98.06 181 LEU A O 1
ATOM 1393 N N . VAL A 1 182 ? 8.234 -16.188 -11.57 1 97.5 182 VAL A N 1
ATOM 1394 C CA . VAL A 1 182 ? 8.773 -17.188 -12.477 1 97.5 182 VAL A CA 1
ATOM 1395 C C . VAL A 1 182 ? 7.652 -18.109 -12.953 1 97.5 182 VAL A C 1
ATOM 1397 O O . VAL A 1 182 ? 7.898 -19.062 -13.695 1 97.5 182 VAL A O 1
ATOM 1400 N N . GLY A 1 183 ? 6.398 -17.859 -12.523 1 95.81 183 GLY A N 1
ATOM 1401 C CA . GLY A 1 183 ? 5.281 -18.672 -12.977 1 95.81 183 GLY A CA 1
ATOM 1402 C C . GLY A 1 183 ? 4.98 -18.5 -14.453 1 95.81 183 GLY A C 1
ATOM 1403 O O . GLY A 1 183 ? 5.59 -17.656 -15.125 1 95.81 183 GLY A O 1
ATOM 1404 N N . PRO A 1 184 ? 4.059 -19.281 -14.938 1 95.44 184 PRO A N 1
ATOM 1405 C CA . PRO A 1 184 ? 3.68 -19.141 -16.344 1 95.44 184 PRO A CA 1
ATOM 1406 C C . PRO A 1 184 ? 3.102 -17.766 -16.672 1 95.44 184 PRO A C 1
ATOM 1408 O O . PRO A 1 184 ? 2.377 -17.188 -15.859 1 95.44 184 PRO A O 1
ATOM 1411 N N . ALA A 1 185 ? 3.48 -17.281 -17.812 1 95.19 185 ALA A N 1
ATOM 1412 C CA . ALA A 1 185 ? 2.881 -16.047 -18.281 1 95.19 185 ALA A CA 1
ATOM 1413 C C . ALA A 1 185 ? 1.394 -16.219 -18.562 1 95.19 185 ALA A C 1
ATOM 1415 O O . ALA A 1 185 ? 0.968 -17.297 -19 1 95.19 185 ALA A O 1
ATOM 1416 N N . PRO A 1 186 ? 0.659 -15.219 -18.281 1 92.62 186 PRO A N 1
ATOM 1417 C CA . PRO A 1 186 ? -0.756 -15.336 -18.641 1 92.62 186 PRO A CA 1
ATOM 1418 C C . PRO A 1 186 ? -0.977 -15.414 -20.141 1 92.62 186 PRO A C 1
ATOM 1420 O O . PRO A 1 186 ? -0.125 -14.977 -20.922 1 92.62 186 PRO A O 1
ATOM 1423 N N . PRO A 1 187 ? -2.023 -16.141 -20.547 1 83.25 187 PRO A N 1
ATOM 1424 C CA . PRO A 1 187 ? -2.289 -16.297 -21.984 1 83.25 187 PRO A CA 1
ATOM 1425 C C . PRO A 1 187 ? -2.498 -14.945 -22.672 1 83.25 187 PRO A C 1
ATOM 1427 O O . PRO A 1 187 ? -2.895 -13.969 -22.047 1 83.25 187 PRO A O 1
ATOM 1430 N N . MET B 1 1 ? -51.188 18.984 12.703 1 37.59 1 MET B N 1
ATOM 1431 C CA . MET B 1 1 ? -49.875 19.594 12.812 1 37.59 1 MET B CA 1
ATOM 1432 C C . MET B 1 1 ? -48.781 18.609 12.367 1 37.59 1 MET B C 1
ATOM 1434 O O . MET B 1 1 ? -48.406 17.719 13.125 1 37.59 1 MET B O 1
ATOM 1438 N N . ALA B 1 2 ? -48.812 17.922 11.258 1 44.97 2 ALA B N 1
ATOM 1439 C CA . ALA B 1 2 ? -48.156 16.828 10.547 1 44.97 2 ALA B CA 1
ATOM 1440 C C . ALA B 1 2 ? -46.625 16.891 10.711 1 44.97 2 ALA B C 1
ATOM 1442 O O . ALA B 1 2 ? -46.031 17.969 10.578 1 44.97 2 ALA B O 1
ATOM 1443 N N . THR B 1 3 ? -45.781 16.156 11.461 1 42.91 3 THR B N 1
ATOM 1444 C CA . THR B 1 3 ? -44.438 16.234 12.078 1 42.91 3 THR B CA 1
ATOM 1445 C C . THR B 1 3 ? -43.375 16.422 11.016 1 42.91 3 THR B C 1
ATOM 1447 O O . THR B 1 3 ? -43.062 15.484 10.281 1 42.91 3 THR B O 1
ATOM 1450 N N . GLY B 1 4 ? -43.125 17.406 10.117 1 45.88 4 GLY B N 1
ATOM 1451 C CA . GLY B 1 4 ? -42.188 18.172 9.281 1 45.88 4 GLY B CA 1
ATOM 1452 C C . GLY B 1 4 ? -40.75 18.016 9.695 1 45.88 4 GLY B C 1
ATOM 1453 O O . GLY B 1 4 ? -39.844 18.547 9.031 1 45.88 4 GLY B O 1
ATOM 1454 N N . ARG B 1 5 ? -40.406 17.656 10.906 1 51.91 5 ARG B N 1
ATOM 1455 C CA . ARG B 1 5 ? -39.156 17.562 11.641 1 51.91 5 ARG B CA 1
ATOM 1456 C C . ARG B 1 5 ? -38.281 16.438 11.086 1 51.91 5 ARG B C 1
ATOM 1458 O O . ARG B 1 5 ? -37.062 16.594 10.992 1 51.91 5 ARG B O 1
ATOM 1465 N N . PRO B 1 6 ? -38.906 15.273 10.711 1 56.56 6 PRO B N 1
ATOM 1466 C CA . PRO B 1 6 ? -38.031 14.172 10.328 1 56.56 6 PRO B CA 1
ATOM 1467 C C . PRO B 1 6 ? -37.188 14.492 9.102 1 56.56 6 PRO B C 1
ATOM 1469 O O . PRO B 1 6 ? -36.031 14.086 9.023 1 56.56 6 PRO B O 1
ATOM 1472 N N . ARG B 1 7 ? -37.875 14.953 8.086 1 59.81 7 ARG B N 1
ATOM 1473 C CA . ARG B 1 7 ? -37.156 15.344 6.867 1 59.81 7 ARG B CA 1
ATOM 1474 C C . ARG B 1 7 ? -36.062 16.344 7.176 1 59.81 7 ARG B C 1
ATOM 1476 O O . ARG B 1 7 ? -34.969 16.281 6.59 1 59.81 7 ARG B O 1
ATOM 1483 N N . ASN B 1 8 ? -36.375 17.094 8.266 1 80 8 ASN B N 1
ATOM 1484 C CA . ASN B 1 8 ? -35.406 18.109 8.688 1 80 8 ASN B CA 1
ATOM 1485 C C . ASN B 1 8 ? -34.156 17.484 9.32 1 80 8 ASN B C 1
ATOM 1487 O O . ASN B 1 8 ? -33.031 17.875 9.016 1 80 8 ASN B O 1
ATOM 1491 N N . ALA B 1 9 ? -34.469 16.312 9.898 1 87.12 9 ALA B N 1
ATOM 1492 C CA . ALA B 1 9 ? -33.344 15.625 10.547 1 87.12 9 ALA B CA 1
ATOM 1493 C C . ALA B 1 9 ? -32.438 14.93 9.516 1 87.12 9 ALA B C 1
ATOM 1495 O O . ALA B 1 9 ? -31.219 14.992 9.609 1 87.12 9 ALA B O 1
ATOM 1496 N N . ALA B 1 10 ? -33.156 14.312 8.578 1 91.56 10 ALA B N 1
ATOM 1497 C CA . ALA B 1 10 ? -32.406 13.617 7.527 1 91.56 10 ALA B CA 1
ATOM 1498 C C . ALA B 1 10 ? -31.578 14.602 6.703 1 91.56 10 ALA B C 1
ATOM 1500 O O . ALA B 1 10 ? -30.422 14.305 6.352 1 91.56 10 ALA B O 1
ATOM 1501 N N . GLN B 1 11 ? -32.094 15.656 6.426 1 92.88 11 GLN B N 1
ATOM 1502 C CA . GLN B 1 11 ? -31.391 16.688 5.664 1 92.88 11 GLN B CA 1
ATOM 1503 C C . GLN B 1 11 ? -30.234 17.25 6.461 1 92.88 11 GLN B C 1
ATOM 1505 O O . GLN B 1 11 ? -29.141 17.469 5.914 1 92.88 11 GLN B O 1
ATOM 1510 N N . THR B 1 12 ? -30.469 17.484 7.691 1 93.5 12 THR B N 1
ATOM 1511 C CA . THR B 1 12 ? -29.406 17.984 8.562 1 93.5 12 THR B CA 1
ATOM 1512 C C . THR B 1 12 ? -28.25 17 8.63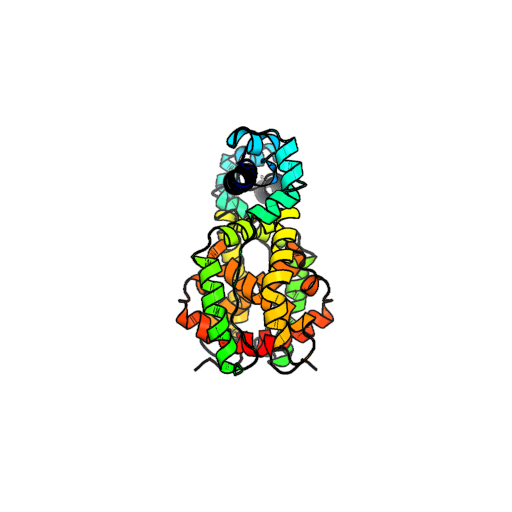3 1 93.5 12 THR B C 1
ATOM 1514 O O . THR B 1 12 ? -27.078 17.391 8.539 1 93.5 12 THR B O 1
ATOM 1517 N N . ARG B 1 13 ? -28.609 15.758 8.789 1 95.12 13 ARG B N 1
ATOM 1518 C CA . ARG B 1 13 ? -27.594 14.719 8.82 1 95.12 13 ARG B CA 1
ATOM 1519 C C . ARG B 1 13 ? -26.781 14.711 7.535 1 95.12 13 ARG B C 1
ATOM 1521 O O . ARG B 1 13 ? -25.547 14.617 7.574 1 95.12 13 ARG B O 1
ATOM 1528 N N . ALA B 1 14 ? -27.469 14.82 6.457 1 94.62 14 ALA B N 1
ATOM 1529 C CA . ALA B 1 14 ? -26.797 14.828 5.156 1 94.62 14 ALA B CA 1
ATOM 1530 C C . ALA B 1 14 ? -25.906 16.047 5.004 1 94.62 14 ALA B C 1
ATOM 1532 O O . ALA B 1 14 ? -24.797 15.945 4.469 1 94.62 14 ALA B O 1
ATOM 1533 N N . ASP B 1 15 ? -26.344 17.156 5.465 1 95.06 15 ASP B N 1
ATOM 1534 C CA . ASP B 1 15 ? -25.578 18.391 5.391 1 95.06 15 ASP B CA 1
ATOM 1535 C C . ASP B 1 15 ? -24.312 18.297 6.234 1 95.06 15 ASP B C 1
ATOM 1537 O O . ASP B 1 15 ? -23.234 18.75 5.816 1 95.06 15 ASP B O 1
ATOM 1541 N N . ILE B 1 16 ? -24.438 17.719 7.371 1 95.88 16 ILE B N 1
ATOM 1542 C CA . ILE B 1 16 ? -23.281 17.547 8.258 1 95.88 16 ILE B CA 1
ATOM 1543 C C . ILE B 1 16 ? -22.25 16.641 7.598 1 95.88 16 ILE B C 1
ATOM 1545 O O . ILE B 1 16 ? -21.062 16.938 7.594 1 95.88 16 ILE B O 1
ATOM 1549 N N . LEU B 1 17 ? -22.781 15.578 7.047 1 93.81 17 LEU B N 1
ATOM 1550 C CA . LEU B 1 17 ? -21.875 14.625 6.41 1 93.81 17 LEU B CA 1
ATOM 1551 C C . LEU B 1 17 ? -21.141 15.266 5.234 1 93.81 17 LEU B C 1
ATOM 1553 O O . LEU B 1 17 ? -19.938 15.078 5.062 1 93.81 17 LEU B O 1
ATOM 1557 N N . ALA B 1 18 ? -21.828 16.047 4.461 1 93.44 18 ALA B N 1
ATOM 1558 C CA . ALA B 1 18 ? -21.234 16.734 3.318 1 93.44 18 ALA B CA 1
ATOM 1559 C C . ALA B 1 18 ? -20.172 17.734 3.768 1 93.44 18 ALA B C 1
ATOM 1561 O O . ALA B 1 18 ? -19.094 17.797 3.176 1 93.44 18 ALA B O 1
ATOM 1562 N N . ALA B 1 19 ? -20.453 18.453 4.781 1 94.88 19 ALA B N 1
ATOM 1563 C CA . ALA B 1 19 ? -19.5 19.406 5.336 1 94.88 19 ALA B CA 1
ATOM 1564 C C . ALA B 1 19 ? -18.266 18.703 5.879 1 94.88 19 ALA B C 1
ATOM 1566 O O . ALA B 1 19 ? -17.141 19.156 5.676 1 94.88 19 ALA B O 1
ATOM 1567 N N . ALA B 1 20 ? -18.516 17.609 6.574 1 94.06 20 ALA B N 1
ATOM 1568 C CA . ALA B 1 20 ? -17.422 16.812 7.117 1 94.06 20 ALA B CA 1
ATOM 1569 C C . ALA B 1 20 ? -16.516 16.297 6.004 1 94.06 20 ALA B C 1
ATOM 1571 O O . ALA B 1 20 ? -15.289 16.406 6.09 1 94.06 20 ALA B O 1
ATOM 1572 N N . ARG B 1 21 ? -17.094 15.734 4.957 1 88.75 21 ARG B N 1
ATOM 1573 C CA . ARG B 1 21 ? -16.344 15.227 3.82 1 88.75 21 ARG B CA 1
ATOM 1574 C C . ARG B 1 21 ? -15.453 16.312 3.217 1 88.75 21 ARG B C 1
ATOM 1576 O O . ARG B 1 21 ? -14.281 16.062 2.922 1 88.75 21 ARG B O 1
ATOM 1583 N N . ARG B 1 22 ? -15.969 17.438 3.137 1 88.88 22 ARG B N 1
ATOM 1584 C CA . ARG B 1 22 ? -15.227 18.562 2.562 1 88.88 22 ARG B CA 1
ATOM 1585 C C . ARG B 1 22 ? -14.055 18.953 3.455 1 88.88 22 ARG B C 1
ATOM 1587 O O . ARG B 1 22 ? -12.93 19.109 2.975 1 88.88 22 ARG B O 1
ATOM 1594 N N . ARG B 1 23 ? -14.305 19.062 4.738 1 90.75 23 ARG B N 1
ATOM 1595 C CA . ARG B 1 23 ? -13.258 19.516 5.656 1 90.75 23 ARG B CA 1
ATOM 1596 C C . ARG B 1 23 ? -12.18 18.453 5.816 1 90.75 23 ARG B C 1
ATOM 1598 O O . ARG B 1 23 ? -10.992 18.75 5.793 1 90.75 23 ARG B O 1
ATOM 1605 N N . PHE B 1 24 ? -12.617 17.219 5.973 1 86.62 24 PHE B N 1
ATOM 1606 C CA . PHE B 1 24 ? -11.641 16.156 6.121 1 86.62 24 PHE B CA 1
ATOM 1607 C C . PHE B 1 24 ? -10.781 16.016 4.867 1 86.62 24 PHE B C 1
ATOM 1609 O O . PHE B 1 24 ? -9.586 15.742 4.953 1 86.62 24 PHE B O 1
ATOM 1616 N N . ALA B 1 25 ? -11.406 16.234 3.746 1 79.94 25 ALA B N 1
ATOM 1617 C CA . ALA B 1 25 ? -10.688 16.141 2.479 1 79.94 25 ALA B CA 1
ATOM 1618 C C . ALA B 1 25 ? -9.688 17.281 2.332 1 79.94 25 ALA B C 1
ATOM 1620 O O . ALA B 1 25 ? -8.57 17.078 1.839 1 79.94 25 ALA B O 1
ATOM 1621 N N . THR B 1 26 ? -10.023 18.453 2.83 1 81.38 26 THR B N 1
ATOM 1622 C CA . THR B 1 26 ? -9.234 19.656 2.584 1 81.38 26 THR B CA 1
ATOM 1623 C C . THR B 1 26 ? -8.219 19.875 3.703 1 81.38 26 THR B C 1
ATOM 1625 O O . THR B 1 26 ? -7.07 20.25 3.447 1 81.38 26 THR B O 1
ATOM 1628 N N . GLU B 1 27 ? -8.633 19.594 4.949 1 82.69 27 GLU B N 1
ATOM 1629 C CA . GLU B 1 27 ? -7.812 19.969 6.094 1 82.69 27 GLU B CA 1
ATOM 1630 C C . GLU B 1 27 ? -7.211 18.734 6.77 1 82.69 27 GLU B C 1
ATOM 1632 O O . GLU B 1 27 ? -6.27 18.859 7.555 1 82.69 27 GLU B O 1
ATOM 1637 N N . GLY B 1 28 ? -7.789 17.625 6.395 1 81.38 28 GLY B N 1
ATOM 1638 C CA . GLY B 1 28 ? -7.348 16.422 7.086 1 81.38 28 GLY B CA 1
ATOM 1639 C C . GLY B 1 28 ? -8.047 16.203 8.414 1 81.38 28 GLY B C 1
ATOM 1640 O O . GLY B 1 28 ? -8.742 17.094 8.906 1 81.38 28 GLY B O 1
ATOM 1641 N N . PHE B 1 29 ? -7.852 15.102 8.992 1 82.88 29 PHE B N 1
ATOM 1642 C CA . PHE B 1 29 ? -8.523 14.68 10.211 1 82.88 29 PHE B CA 1
ATOM 1643 C C . PHE B 1 29 ? -8.07 15.523 11.398 1 82.88 29 PHE B C 1
ATOM 1645 O O . PHE B 1 29 ? -8.898 15.969 12.203 1 82.88 29 PHE B O 1
ATOM 1652 N N . GLU B 1 30 ? -6.785 15.719 11.445 1 80.25 30 GLU B N 1
ATOM 1653 C CA . GLU B 1 30 ? -6.215 16.344 12.633 1 80.25 30 GLU B CA 1
ATOM 1654 C C . GLU B 1 30 ? -6.66 17.797 12.766 1 80.25 30 GLU B C 1
ATOM 1656 O O . GLU B 1 30 ? -7.016 18.234 13.859 1 80.25 30 GLU B O 1
ATOM 1661 N N . ARG B 1 31 ? -6.809 18.531 11.742 1 85.12 31 ARG B N 1
ATOM 1662 C CA . ARG B 1 31 ? -7.082 19.969 11.789 1 85.12 31 ARG B CA 1
ATOM 1663 C C . ARG B 1 31 ? -8.578 20.234 11.797 1 85.12 31 ARG B C 1
ATOM 1665 O O . ARG B 1 31 ? -9.016 21.344 12.133 1 85.12 31 ARG B O 1
ATOM 1672 N N . THR B 1 32 ? -9.266 19.203 11.422 1 91.94 3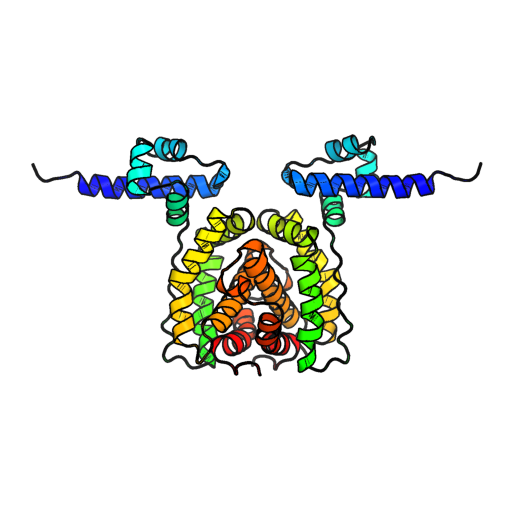2 THR B N 1
ATOM 1673 C CA . THR B 1 32 ? -10.719 19.375 11.391 1 91.94 32 THR B CA 1
ATOM 1674 C C . THR B 1 32 ? -11.32 19.203 12.781 1 91.94 32 THR B C 1
ATOM 1676 O O . THR B 1 32 ? -10.922 18.297 13.523 1 91.94 32 THR B O 1
ATOM 1679 N N . THR B 1 33 ? -12.305 20.141 13.172 1 94.19 33 THR B N 1
ATOM 1680 C CA . THR B 1 33 ? -12.984 20 14.453 1 94.19 33 THR B CA 1
ATOM 1681 C C . THR B 1 33 ? -14.492 19.875 14.25 1 94.19 33 THR B C 1
ATOM 1683 O O . THR B 1 33 ? -15.031 20.312 13.227 1 94.19 33 THR B O 1
ATOM 1686 N N . LEU B 1 34 ? -15.148 19.297 15.234 1 96.25 34 LEU B N 1
ATOM 1687 C CA . LEU B 1 34 ? -16.609 19.188 15.188 1 96.25 34 LEU B CA 1
ATOM 1688 C C . LEU B 1 34 ? -17.25 20.562 15.18 1 96.25 34 LEU B C 1
ATOM 1690 O O . LEU B 1 34 ? -18.266 20.781 14.523 1 96.25 34 LEU B O 1
ATOM 1694 N N . ARG B 1 35 ? -16.609 21.516 15.859 1 96.25 35 ARG B N 1
ATOM 1695 C CA . ARG B 1 35 ? -17.125 22.875 15.906 1 96.25 35 ARG B CA 1
ATOM 1696 C C . ARG B 1 35 ? -17.078 23.531 14.531 1 96.25 35 ARG B C 1
ATOM 1698 O O . ARG B 1 35 ? -18.031 24.203 14.133 1 96.25 35 ARG B O 1
ATOM 1705 N N . ALA B 1 36 ? -16.047 23.312 13.82 1 96.69 36 ALA B N 1
ATOM 1706 C CA . ALA B 1 36 ? -15.906 23.891 12.484 1 96.69 36 ALA B CA 1
ATOM 1707 C C . ALA B 1 36 ? -16.922 23.281 11.523 1 96.69 36 ALA B C 1
ATOM 1709 O O . ALA B 1 36 ? -17.531 24 10.719 1 96.69 36 ALA B O 1
ATOM 1710 N N . ILE B 1 37 ? -17.109 21.953 11.578 1 97.06 37 ILE B N 1
ATOM 1711 C CA . ILE B 1 37 ? -18.078 21.266 10.727 1 97.06 37 ILE B CA 1
ATOM 1712 C C . ILE B 1 37 ? -19.484 21.766 11.039 1 97.06 37 ILE B C 1
ATOM 1714 O O . ILE B 1 37 ? -20.281 22.031 10.133 1 97.06 37 ILE B O 1
ATOM 1718 N N . ALA B 1 38 ? -19.812 21.922 12.297 1 97.12 38 ALA B N 1
ATOM 1719 C CA . ALA B 1 38 ? -21.109 22.422 12.742 1 97.12 38 ALA B CA 1
ATOM 1720 C C . ALA B 1 38 ? -21.359 23.844 12.219 1 97.12 38 ALA B C 1
ATOM 1722 O O . ALA B 1 38 ? -22.453 24.156 11.75 1 97.12 38 ALA B O 1
ATOM 1723 N N . ALA B 1 39 ? -20.328 24.609 12.289 1 97.06 39 ALA B N 1
ATOM 1724 C CA . ALA B 1 39 ? -20.406 25.984 11.844 1 97.06 39 ALA B CA 1
ATOM 1725 C C . ALA B 1 39 ? -20.719 26.062 10.352 1 97.06 39 ALA B C 1
ATOM 1727 O O . ALA B 1 39 ? -21.484 26.922 9.914 1 97.06 39 ALA B O 1
ATOM 1728 N N . ASP B 1 40 ? -20.234 25.188 9.57 1 96.31 40 ASP B N 1
ATOM 1729 C CA . ASP B 1 40 ? -20.453 25.172 8.133 1 96.31 40 ASP B CA 1
ATOM 1730 C C . ASP B 1 40 ? -21.922 24.922 7.797 1 96.31 40 ASP B C 1
ATOM 1732 O O . ASP B 1 40 ? -22.406 25.359 6.75 1 96.31 40 ASP B O 1
ATOM 1736 N N . VAL B 1 41 ? -22.641 24.203 8.656 1 95.88 41 VAL B N 1
ATOM 1737 C CA . VAL B 1 41 ? -24.016 23.797 8.383 1 95.88 41 VAL B CA 1
ATOM 1738 C C . VAL B 1 41 ? -24.984 24.656 9.195 1 95.88 41 VAL B C 1
ATOM 1740 O O . VAL B 1 41 ? -26.188 24.609 8.977 1 95.88 41 VAL B O 1
ATOM 1743 N N . GLY B 1 42 ? -24.422 25.438 10.156 1 96.06 42 GLY B N 1
ATOM 1744 C CA . GLY B 1 42 ? -25.25 26.297 10.977 1 96.06 42 GLY B CA 1
ATOM 1745 C C . GLY B 1 42 ? -25.953 25.547 12.094 1 96.06 42 GLY B C 1
ATOM 1746 O O . GLY B 1 42 ? -27.125 25.812 12.375 1 96.06 42 GLY B O 1
ATOM 1747 N N . VAL B 1 43 ? -25.297 24.562 12.688 1 95.75 43 VAL B N 1
ATOM 1748 C CA . VAL B 1 43 ? -25.859 23.812 13.805 1 95.75 43 VAL B CA 1
ATOM 1749 C C . VAL B 1 43 ? -24.875 23.812 14.969 1 95.75 43 VAL B C 1
ATOM 1751 O O . VAL B 1 43 ? -23.75 24.297 14.844 1 95.75 43 VAL B O 1
ATOM 1754 N N . ASP B 1 44 ? -25.391 23.281 16.047 1 94.44 44 ASP B N 1
ATOM 1755 C CA . ASP B 1 44 ? -24.547 23.141 17.234 1 94.44 44 ASP B CA 1
ATOM 1756 C C . ASP B 1 44 ? -23.688 21.891 17.156 1 94.44 44 ASP B C 1
ATOM 1758 O O . ASP B 1 44 ? -24.141 20.844 16.672 1 94.44 44 ASP B O 1
ATOM 1762 N N . ALA B 1 45 ? -22.5 21.953 17.766 1 95.75 45 ALA B N 1
ATOM 1763 C CA . ALA B 1 45 ? -21.594 20.812 17.797 1 95.75 45 ALA B CA 1
ATOM 1764 C C . ALA B 1 45 ? -22.219 19.625 18.531 1 95.75 45 ALA B C 1
ATOM 1766 O O . ALA B 1 45 ? -21.953 18.469 18.219 1 95.75 45 ALA B O 1
ATOM 1767 N N . ALA B 1 46 ? -23.094 19.938 19.438 1 95.5 46 ALA B N 1
ATOM 1768 C CA . ALA B 1 46 ? -23.781 18.891 20.203 1 95.5 46 ALA B CA 1
ATOM 1769 C C . ALA B 1 46 ? -24.672 18.047 19.297 1 95.5 46 ALA B C 1
ATOM 1771 O O . ALA B 1 46 ? -24.828 16.844 19.516 1 95.5 46 ALA B O 1
ATOM 1772 N N . LEU B 1 47 ? -25.203 18.656 18.328 1 94.94 47 LEU B N 1
ATOM 1773 C CA . LEU B 1 47 ? -26.047 17.953 17.375 1 94.94 47 LEU B CA 1
ATOM 1774 C C . LEU B 1 47 ? -25.234 17.031 16.5 1 94.94 47 LEU B C 1
ATOM 1776 O O . LEU B 1 47 ? -25.672 15.93 16.156 1 94.94 47 LEU B O 1
ATOM 1780 N N . VAL B 1 48 ? -24.047 17.484 16.125 1 96.38 48 VAL B N 1
ATOM 1781 C CA . VAL B 1 48 ? -23.156 16.641 15.336 1 96.38 48 VAL B CA 1
ATOM 1782 C C . VAL B 1 48 ? -22.797 15.383 16.125 1 96.38 48 VAL B C 1
ATOM 1784 O O . VAL B 1 48 ? -22.844 14.273 15.586 1 96.38 48 VAL B O 1
ATOM 1787 N N . ILE B 1 49 ? -22.531 15.547 17.438 1 96.44 49 ILE B N 1
ATOM 1788 C CA . ILE B 1 49 ? -22.188 14.43 18.297 1 96.44 49 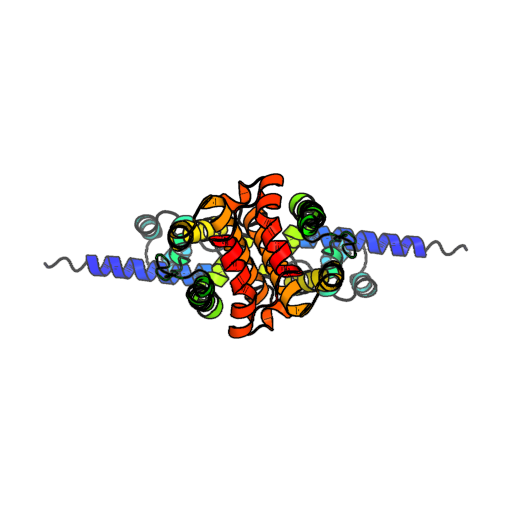ILE B CA 1
ATOM 1789 C C . ILE B 1 49 ? -23.375 13.5 18.453 1 96.44 49 ILE B C 1
ATOM 1791 O O . ILE B 1 49 ? -23.219 12.273 18.469 1 96.44 49 ILE B O 1
ATOM 1795 N N . ARG B 1 50 ? -24.578 14.102 18.562 1 95.38 50 ARG B N 1
ATOM 1796 C CA . ARG B 1 50 ? -25.797 13.305 18.688 1 95.38 50 ARG B CA 1
ATOM 1797 C C . ARG B 1 50 ? -26 12.43 17.453 1 95.38 50 ARG B C 1
ATOM 1799 O O . ARG B 1 50 ? -26.391 11.266 17.578 1 95.38 50 ARG B O 1
ATOM 1806 N N . TYR B 1 51 ? -25.719 13 16.266 1 95.38 51 TYR B N 1
ATOM 1807 C CA . TYR B 1 51 ? -25.969 12.281 15.016 1 95.38 51 TYR B CA 1
ATOM 1808 C C . TYR B 1 51 ? -24.875 11.273 14.734 1 95.38 51 TYR B C 1
ATOM 1810 O O . TYR B 1 51 ? -25.141 10.18 14.227 1 95.38 51 TYR B O 1
ATOM 1818 N N . PHE B 1 52 ? -23.578 11.609 15.039 1 95.5 52 PHE B N 1
ATOM 1819 C CA . PHE B 1 52 ? -22.469 10.82 14.484 1 95.5 52 PHE B CA 1
ATOM 1820 C C . PHE B 1 52 ? -21.562 10.312 15.586 1 95.5 52 PHE B C 1
ATOM 1822 O O . PHE B 1 52 ? -20.672 9.5 15.336 1 95.5 52 PHE B O 1
ATOM 1829 N N . GLY B 1 53 ? -21.859 10.781 16.812 1 94 53 GLY B N 1
ATOM 1830 C CA . GLY B 1 53 ? -21.031 10.352 17.922 1 94 53 GLY B CA 1
ATOM 1831 C C . GLY B 1 53 ? -19.781 11.188 18.094 1 94 53 GLY B C 1
ATOM 1832 O O . GLY B 1 53 ? -19.859 12.391 18.344 1 94 53 GLY B O 1
ATOM 1833 N N . SER B 1 54 ? -18.641 10.688 17.734 1 93.25 54 SER B N 1
ATOM 1834 C CA . SER B 1 54 ? -17.344 11.352 17.906 1 93.25 54 SER B CA 1
ATOM 1835 C C . SER B 1 54 ? -16.797 11.844 16.578 1 93.25 54 SER B C 1
ATOM 1837 O O . SER B 1 54 ? -17.344 11.547 15.516 1 93.25 54 SER B O 1
ATOM 1839 N N . LYS B 1 55 ? -15.789 12.602 16.672 1 92.62 55 LYS B N 1
ATOM 1840 C CA . LYS B 1 55 ? -15.102 13.016 15.461 1 92.62 55 LYS B CA 1
ATOM 1841 C C . LYS B 1 55 ? -14.641 11.805 14.656 1 92.62 55 LYS B C 1
ATOM 1843 O O . LYS B 1 55 ? -14.734 11.797 13.422 1 92.62 55 LYS B O 1
ATOM 1848 N N . GLN B 1 56 ? -14.227 10.789 15.383 1 88.06 56 GLN B N 1
ATOM 1849 C CA . GLN B 1 56 ? -13.758 9.57 14.734 1 88.06 56 GLN B CA 1
ATOM 1850 C C . GLN B 1 56 ? -14.898 8.867 14 1 88.06 56 GLN B C 1
ATOM 1852 O O . GLN B 1 56 ? -14.727 8.422 12.867 1 88.06 56 GLN B O 1
ATOM 1857 N N . ASP B 1 57 ? -15.984 8.828 14.625 1 89.69 57 ASP B N 1
ATOM 1858 C CA . ASP B 1 57 ? -17.156 8.195 14.008 1 89.69 57 ASP B CA 1
ATOM 1859 C C . ASP B 1 57 ? -17.609 8.977 12.773 1 89.69 57 ASP B C 1
ATOM 1861 O O . ASP B 1 57 ? -17.938 8.383 11.75 1 89.69 57 ASP B O 1
ATOM 1865 N N . LEU B 1 58 ? -17.625 10.289 12.992 1 93.12 58 LEU B N 1
ATOM 1866 C CA . LEU B 1 58 ? -18.016 11.141 11.867 1 93.12 58 LEU B CA 1
ATOM 1867 C C . LEU B 1 58 ? -17.031 10.969 10.703 1 93.12 58 LEU B C 1
ATOM 1869 O O . LEU B 1 58 ? -17.453 10.906 9.547 1 93.12 58 LEU B O 1
ATOM 1873 N N . PHE B 1 59 ? -15.828 10.859 10.984 1 89.38 59 PHE B N 1
ATOM 1874 C CA . PHE B 1 59 ? -14.812 10.656 9.961 1 89.38 59 PHE B CA 1
ATOM 1875 C C . PHE B 1 59 ? -15.023 9.336 9.234 1 89.38 59 PHE B C 1
ATOM 1877 O O . PHE B 1 59 ? -15 9.289 8 1 89.38 59 PHE B O 1
ATOM 1884 N N . ALA B 1 60 ? -15.18 8.328 10.039 1 84.56 60 ALA B N 1
ATOM 1885 C CA . ALA B 1 60 ? -15.414 7.008 9.469 1 84.56 60 ALA B CA 1
ATOM 1886 C C . ALA B 1 60 ? -16.609 7.02 8.523 1 84.56 60 ALA B C 1
ATOM 1888 O O . ALA B 1 60 ? -16.547 6.461 7.43 1 84.56 60 ALA B O 1
ATOM 1889 N N . THR B 1 61 ? -17.609 7.695 8.906 1 86.94 61 THR B N 1
ATOM 1890 C CA . THR B 1 61 ? -18.812 7.773 8.094 1 86.94 61 THR B CA 1
ATOM 1891 C C . THR B 1 61 ? -18.578 8.617 6.848 1 86.94 61 THR B C 1
ATOM 1893 O O . THR B 1 61 ? -19.016 8.25 5.75 1 86.94 61 THR B O 1
ATOM 1896 N N . ALA B 1 62 ? -17.906 9.68 6.984 1 88.06 62 ALA B N 1
ATOM 1897 C CA . ALA B 1 62 ? -17.672 10.625 5.898 1 88.06 62 ALA B CA 1
ATOM 1898 C C . ALA B 1 62 ? -16.734 10.023 4.844 1 88.06 62 ALA B C 1
ATOM 1900 O O . ALA B 1 62 ? -16.781 10.422 3.678 1 88.06 62 ALA B O 1
ATOM 1901 N N . THR B 1 63 ? -15.961 9.078 5.297 1 83.88 63 THR B N 1
ATOM 1902 C CA . THR B 1 63 ? -14.969 8.516 4.387 1 83.88 63 THR B CA 1
ATOM 1903 C C . THR B 1 63 ? -15.375 7.125 3.922 1 83.88 63 THR B C 1
ATOM 1905 O O . THR B 1 63 ? -14.609 6.434 3.256 1 83.88 63 THR B O 1
ATOM 1908 N N . GLU B 1 64 ? -16.484 6.754 4.379 1 80.38 64 GLU B N 1
ATOM 1909 C CA . GLU B 1 64 ? -16.969 5.438 3.986 1 80.38 64 GLU B CA 1
ATOM 1910 C C . GLU B 1 64 ? -17.172 5.352 2.477 1 80.38 64 GLU B C 1
ATOM 1912 O O . GLU B 1 64 ? -17.688 6.289 1.856 1 80.38 64 GLU B O 1
ATOM 1917 N N . PHE B 1 65 ? -16.578 4.449 1.891 1 76.19 65 PHE B N 1
ATOM 1918 C CA . PHE B 1 65 ? -16.844 4.109 0.496 1 76.19 65 PHE B CA 1
ATOM 1919 C C . PHE B 1 65 ? -17.453 2.723 0.382 1 76.19 65 PHE B C 1
ATOM 1921 O O . PHE B 1 65 ? -17.328 1.903 1.295 1 76.19 65 PHE B O 1
ATOM 1928 N N . THR B 1 66 ? -18.297 2.65 -0.575 1 78 66 THR B N 1
ATOM 1929 C CA . THR B 1 66 ? -18.938 1.352 -0.787 1 78 66 THR B CA 1
ATOM 1930 C C . THR B 1 66 ? -18.344 0.656 -2.01 1 78 66 THR B C 1
ATOM 1932 O O . THR B 1 66 ? -18.172 1.277 -3.059 1 78 66 THR B O 1
ATOM 1935 N N . ILE B 1 67 ? -17.844 -0.536 -1.767 1 87.75 67 ILE B N 1
ATOM 1936 C CA . ILE B 1 67 ? -17.469 -1.409 -2.869 1 87.75 67 ILE B CA 1
ATOM 1937 C C . ILE B 1 67 ? -18.438 -2.586 -2.957 1 87.75 67 ILE B C 1
ATOM 1939 O O . ILE B 1 67 ? -18.688 -3.266 -1.961 1 87.75 67 ILE B O 1
ATOM 1943 N N . GLU B 1 68 ? -19.156 -2.596 -3.998 1 88.31 68 GLU B N 1
ATOM 1944 C CA . GLU B 1 68 ? -20.047 -3.717 -4.254 1 88.31 68 GLU B CA 1
ATOM 1945 C C . GLU B 1 68 ? -19.359 -4.793 -5.09 1 88.31 68 GLU B C 1
ATOM 1947 O O . GLU B 1 68 ? -19.328 -4.703 -6.316 1 88.31 68 GLU B O 1
ATOM 1952 N N . LEU B 1 69 ? -18.906 -5.793 -4.371 1 94.56 69 LEU B N 1
ATOM 1953 C CA . LEU B 1 69 ? -18.25 -6.891 -5.078 1 94.56 69 LEU B CA 1
ATOM 1954 C C . LEU B 1 69 ? -19.281 -7.855 -5.652 1 94.56 69 LEU B C 1
ATOM 1956 O O . LEU B 1 69 ? -20.375 -8.008 -5.102 1 94.56 69 LEU B O 1
ATOM 1960 N N . PRO B 1 70 ? -18.984 -8.43 -6.766 1 95.5 70 PRO B N 1
ATOM 1961 C CA . PRO B 1 70 ? -19.891 -9.406 -7.363 1 95.5 70 PRO B CA 1
ATOM 1962 C C . PRO B 1 70 ? -20 -10.688 -6.543 1 95.5 70 PRO B C 1
ATOM 1964 O O . PRO B 1 70 ? -19.141 -10.961 -5.707 1 95.5 70 PRO B O 1
ATOM 1967 N N . ASP B 1 71 ? -21.141 -11.336 -6.758 1 95.12 71 ASP B N 1
ATOM 1968 C CA . ASP B 1 71 ? -21.266 -12.68 -6.195 1 95.12 71 ASP B CA 1
ATOM 1969 C C . ASP B 1 71 ? -20.312 -13.648 -6.883 1 95.12 71 ASP B C 1
ATOM 1971 O O . ASP B 1 71 ? -20.438 -13.906 -8.078 1 95.12 71 ASP B O 1
ATOM 1975 N N . LEU B 1 72 ? -19.406 -14.273 -6.121 1 96.31 72 LEU B N 1
ATOM 1976 C CA . LEU B 1 72 ? -18.359 -15.125 -6.688 1 96.31 72 LEU B CA 1
ATOM 1977 C C . LEU B 1 72 ? -18.641 -16.594 -6.418 1 96.31 72 LEU B C 1
ATOM 1979 O O . LEU B 1 72 ? -17.844 -17.469 -6.785 1 96.31 72 LEU B O 1
ATOM 1983 N N . THR B 1 73 ? -19.719 -16.922 -5.781 1 93.25 73 THR B N 1
ATOM 1984 C CA . THR B 1 73 ? -20.016 -18.25 -5.27 1 93.25 73 THR B CA 1
ATOM 1985 C C . THR B 1 73 ? -19.953 -19.281 -6.387 1 93.25 73 THR B C 1
ATOM 1987 O O . THR B 1 73 ? -19.547 -20.422 -6.16 1 93.25 73 THR B O 1
ATOM 1990 N N . HIS B 1 74 ? -20.25 -18.906 -7.613 1 93.44 74 HIS B N 1
ATOM 1991 C CA . HIS B 1 74 ? -20.281 -19.875 -8.711 1 93.44 74 HIS B CA 1
ATOM 1992 C C . HIS B 1 74 ? -19.234 -19.531 -9.773 1 93.44 74 HIS B C 1
ATOM 1994 O O . HIS B 1 74 ? -19.281 -20.078 -10.883 1 93.44 74 HIS B O 1
ATOM 2000 N N . ALA B 1 75 ? -18.359 -18.703 -9.43 1 95.44 75 ALA B N 1
ATOM 2001 C CA . ALA B 1 75 ? -17.344 -18.297 -10.391 1 95.44 75 ALA B CA 1
ATOM 2002 C C . ALA B 1 75 ? -16.281 -19.375 -10.57 1 95.44 75 ALA B C 1
ATOM 2004 O O . ALA B 1 75 ? -15.844 -20 -9.594 1 95.44 75 ALA B O 1
ATOM 2005 N N . GLU B 1 76 ? -15.93 -19.578 -11.789 1 96.5 76 GLU B N 1
ATOM 2006 C CA . GLU B 1 76 ? -14.742 -20.391 -12.047 1 96.5 76 GLU B CA 1
ATOM 2007 C C . GLU B 1 76 ? -13.469 -19.656 -11.656 1 96.5 76 GLU B C 1
ATOM 2009 O O . GLU B 1 76 ? -13.398 -18.422 -11.781 1 96.5 76 GLU B O 1
ATOM 2014 N N . PRO B 1 77 ? -12.477 -20.406 -11.227 1 95.19 77 PRO B N 1
ATOM 2015 C CA . PRO B 1 77 ? -11.234 -19.781 -10.766 1 95.19 77 PRO B CA 1
ATOM 2016 C C . PRO B 1 77 ? -10.672 -18.781 -11.773 1 95.19 77 PRO B C 1
ATOM 2018 O O . PRO B 1 77 ? -10.18 -17.719 -11.391 1 95.19 77 PRO B O 1
ATOM 2021 N N . GLU B 1 78 ? -10.836 -19.047 -13.039 1 93.25 78 GLU B N 1
ATOM 2022 C CA . GLU B 1 78 ? -10.258 -18.219 -14.086 1 93.25 78 GLU B CA 1
ATOM 2023 C C . GLU B 1 78 ? -11.055 -16.922 -14.266 1 93.25 78 GLU B C 1
ATOM 2025 O O . GLU B 1 78 ? -10.57 -15.977 -14.898 1 93.25 78 GLU B O 1
ATOM 2030 N N . GLN B 1 79 ? -12.242 -16.859 -13.656 1 95.56 79 GLN B N 1
ATOM 2031 C CA . GLN B 1 79 ? -13.117 -15.711 -13.836 1 95.56 79 GLN B CA 1
ATOM 2032 C C . GLN B 1 79 ? -13 -14.75 -12.656 1 95.56 79 GLN B C 1
ATOM 2034 O O . GLN B 1 79 ? -13.453 -13.609 -12.727 1 95.56 79 GLN B O 1
ATOM 2039 N N . ILE B 1 80 ? -12.406 -15.172 -11.625 1 96.12 80 ILE B N 1
ATOM 2040 C CA . ILE B 1 80 ? -12.453 -14.461 -10.352 1 96.12 80 ILE B CA 1
ATOM 2041 C C . ILE B 1 80 ? -11.852 -13.07 -10.523 1 96.12 80 ILE B C 1
ATOM 2043 O O . ILE B 1 80 ? -12.492 -12.07 -10.188 1 96.12 80 ILE B O 1
ATOM 2047 N N . ALA B 1 81 ? -10.641 -12.984 -11.078 1 95.19 81 ALA B N 1
ATOM 2048 C CA . ALA B 1 81 ? -9.961 -11.695 -11.234 1 95.19 81 ALA B CA 1
ATOM 2049 C C . ALA B 1 81 ? -10.758 -10.773 -12.156 1 95.19 81 ALA B C 1
ATOM 2051 O O . ALA B 1 81 ? -10.898 -9.578 -11.883 1 95.19 81 ALA B O 1
ATOM 2052 N N . ASP B 1 82 ? -11.305 -11.367 -13.203 1 95.44 82 ASP B N 1
ATOM 2053 C CA . ASP B 1 82 ? -12.047 -10.578 -14.18 1 95.44 82 ASP B CA 1
ATOM 2054 C C . ASP B 1 82 ? -13.32 -10 -13.562 1 95.44 82 ASP B C 1
ATOM 2056 O O . ASP B 1 82 ? -13.789 -8.938 -13.977 1 95.44 82 ASP B O 1
ATOM 2060 N N . MET B 1 83 ? -13.836 -10.664 -12.648 1 96.56 83 MET B N 1
ATOM 2061 C CA . MET B 1 83 ? -15.055 -10.203 -11.977 1 96.56 83 MET B CA 1
ATOM 2062 C C . MET B 1 83 ? -14.727 -9.188 -10.891 1 96.56 83 MET B C 1
ATOM 2064 O O . MET B 1 83 ? -15.492 -8.25 -10.656 1 96.56 83 MET B O 1
ATOM 2068 N N . LEU B 1 84 ? -13.609 -9.312 -10.242 1 97.25 84 LEU B N 1
ATOM 2069 C CA . LEU B 1 84 ? -13.25 -8.469 -9.102 1 97.25 84 LEU B CA 1
ATOM 2070 C C . LEU B 1 84 ? -12.625 -7.16 -9.578 1 97.25 84 LEU B C 1
ATOM 2072 O O . LEU B 1 84 ? -12.984 -6.086 -9.094 1 97.25 84 LEU B O 1
ATOM 2076 N N . LEU B 1 85 ? -11.688 -7.191 -10.531 1 96.62 85 LEU B N 1
ATOM 2077 C CA . LEU B 1 85 ? -10.789 -6.078 -10.836 1 96.62 85 LEU B CA 1
ATOM 2078 C C . LEU B 1 85 ? -11.57 -4.887 -11.383 1 96.62 85 LEU B C 1
ATOM 2080 O O . LEU B 1 85 ? -11.273 -3.738 -11.039 1 96.62 85 LEU B O 1
ATOM 2084 N N . PRO B 1 86 ? -12.656 -5.102 -12.211 1 95.12 86 PRO B N 1
ATOM 2085 C CA . PRO B 1 86 ? -13.43 -3.934 -12.633 1 95.12 86 PRO B CA 1
ATOM 2086 C C . PRO B 1 86 ? -14.039 -3.168 -11.453 1 95.12 86 PRO B C 1
ATOM 2088 O O . PRO B 1 86 ? -14.148 -1.941 -11.508 1 95.12 86 PRO B O 1
ATOM 2091 N N . ARG B 1 87 ? -14.391 -3.867 -10.398 1 94.62 87 ARG B N 1
ATOM 2092 C CA . ARG B 1 87 ? -14.938 -3.217 -9.211 1 94.62 87 ARG B CA 1
ATOM 2093 C C . ARG B 1 87 ? -13.859 -2.445 -8.461 1 94.62 87 ARG B C 1
ATOM 2095 O O . ARG B 1 87 ? -14.086 -1.325 -8 1 94.62 87 ARG B O 1
ATOM 2102 N N . TYR B 1 88 ? -12.703 -3.021 -8.359 1 94.69 88 TYR B N 1
ATOM 2103 C CA . TYR B 1 88 ? -11.578 -2.34 -7.719 1 94.69 88 TYR B CA 1
ATOM 2104 C C . TYR B 1 88 ? -11.156 -1.112 -8.523 1 94.69 88 TYR B C 1
ATOM 2106 O O . TYR B 1 88 ? -10.938 -0.039 -7.953 1 94.69 88 TYR B O 1
ATOM 2114 N N . PHE B 1 89 ? -11.117 -1.242 -9.875 1 93.31 89 PHE B N 1
ATOM 2115 C CA . PHE B 1 89 ? -10.766 -0.111 -10.727 1 93.31 89 PHE B CA 1
ATOM 2116 C C . PHE B 1 89 ? -11.742 1.044 -10.523 1 93.31 89 PHE B C 1
ATOM 2118 O O . PHE B 1 89 ? -11.328 2.201 -10.422 1 93.31 89 PHE B O 1
ATOM 2125 N N . ALA B 1 90 ? -12.969 0.705 -10.422 1 91.19 90 ALA B N 1
ATOM 2126 C CA . ALA B 1 90 ? -13.992 1.73 -10.234 1 91.19 90 ALA B CA 1
ATOM 2127 C C . ALA B 1 90 ? -13.773 2.492 -8.93 1 91.19 90 ALA B C 1
ATOM 2129 O O . ALA B 1 90 ? -13.93 3.715 -8.883 1 91.19 90 ALA B O 1
ATOM 2130 N N . VAL B 1 91 ? -13.375 1.82 -7.938 1 89.56 91 VAL B N 1
ATOM 2131 C CA . VAL B 1 91 ? -13.141 2.428 -6.633 1 89.56 91 VAL B CA 1
ATOM 2132 C C . VAL B 1 91 ? -11.844 3.238 -6.664 1 89.56 91 VAL B C 1
ATOM 2134 O O . VAL B 1 91 ? -11.812 4.383 -6.203 1 89.56 91 VAL B O 1
ATOM 2137 N N . TRP B 1 92 ? -10.781 2.715 -7.293 1 86.56 92 TRP B N 1
ATOM 2138 C CA . TRP B 1 92 ? -9.477 3.361 -7.309 1 86.56 92 TRP B CA 1
ATOM 2139 C C . TRP B 1 92 ? -9.492 4.598 -8.203 1 86.56 92 TRP B C 1
ATOM 2141 O O . TRP B 1 92 ? -8.852 5.605 -7.887 1 86.56 92 TRP B O 1
ATOM 2151 N N . GLU B 1 93 ? -10.109 4.48 -9.281 1 80.81 93 GLU B N 1
ATOM 2152 C CA . GLU B 1 93 ? -9.961 5.484 -10.336 1 80.81 93 GLU B CA 1
ATOM 2153 C C . GLU B 1 93 ? -11.102 6.492 -10.297 1 80.81 93 GLU B C 1
ATOM 2155 O O . GLU B 1 93 ? -10.922 7.652 -10.68 1 80.81 93 GLU B O 1
ATOM 2160 N N . ASP B 1 94 ? -12.18 6.09 -9.867 1 73.19 94 ASP B N 1
ATOM 2161 C CA . ASP B 1 94 ? -13.352 6.949 -10.008 1 73.19 94 ASP B CA 1
ATOM 2162 C C . ASP B 1 94 ? -13.781 7.52 -8.656 1 73.19 94 ASP B C 1
ATOM 2164 O O . ASP B 1 94 ? -14.547 8.484 -8.594 1 73.19 94 ASP B O 1
ATOM 2168 N N . ASP B 1 95 ? -13.336 6.898 -7.711 1 67.25 95 ASP B N 1
ATOM 2169 C CA . ASP B 1 95 ? -13.75 7.348 -6.383 1 67.25 95 ASP B CA 1
ATOM 2170 C C . ASP B 1 95 ? -12.633 8.125 -5.691 1 67.25 95 ASP B C 1
ATOM 2172 O O . ASP B 1 95 ? -11.602 7.559 -5.324 1 67.25 95 ASP B O 1
ATOM 2176 N N . HIS B 1 96 ? -12.906 9.25 -5.473 1 72.12 96 HIS B N 1
ATOM 2177 C CA . HIS B 1 96 ? -11.945 10.133 -4.828 1 72.12 96 HIS B CA 1
ATOM 2178 C C . HIS B 1 96 ? -11.891 9.891 -3.324 1 72.12 96 HIS B C 1
ATOM 2180 O O . HIS B 1 96 ? -10.883 10.195 -2.676 1 72.12 96 HIS B O 1
ATOM 2186 N N . THR B 1 97 ? -12.898 9.234 -2.893 1 78.81 97 THR B N 1
ATOM 2187 C CA . THR B 1 97 ? -12.977 9.055 -1.446 1 78.81 97 THR B CA 1
ATOM 2188 C C . THR B 1 97 ? -12.023 7.961 -0.984 1 78.81 97 THR B C 1
ATOM 2190 O O . THR B 1 97 ? -11.352 8.109 0.037 1 78.81 97 THR B O 1
ATOM 2193 N N . PHE B 1 98 ? -11.852 6.926 -1.754 1 87.5 98 PHE B N 1
ATOM 2194 C CA . PHE B 1 98 ? -11 5.816 -1.354 1 87.5 98 PHE B CA 1
ATOM 2195 C C . PHE B 1 98 ? -9.539 6.246 -1.307 1 87.5 98 PHE B C 1
ATOM 2197 O O . PHE B 1 98 ? -8.852 6.012 -0.312 1 87.5 98 PHE B O 1
ATOM 2204 N N . LEU B 1 99 ? -9.094 6.797 -2.363 1 87 99 LEU B N 1
ATOM 2205 C CA . LEU B 1 99 ? -7.688 7.18 -2.426 1 87 99 LEU B CA 1
ATOM 2206 C C . LEU B 1 99 ? -7.355 8.195 -1.34 1 87 99 LEU B C 1
ATOM 2208 O O . LEU B 1 99 ? -6.262 8.164 -0.771 1 87 99 LEU B O 1
ATOM 2212 N N . ALA B 1 100 ? -8.32 9.109 -1.12 1 84 100 ALA B N 1
ATOM 2213 C CA . ALA B 1 100 ? -8.117 10.062 -0.036 1 84 100 ALA B CA 1
ATOM 2214 C C . ALA B 1 100 ? -7.996 9.352 1.309 1 84 100 ALA B C 1
ATOM 2216 O O . ALA B 1 100 ? -7.137 9.703 2.123 1 84 100 ALA B O 1
ATOM 2217 N N . LEU B 1 101 ? -8.828 8.391 1.507 1 89.19 101 LEU B N 1
ATOM 2218 C CA . LEU B 1 101 ? -8.789 7.625 2.75 1 89.19 101 LEU B CA 1
ATOM 2219 C C . LEU B 1 101 ? -7.508 6.801 2.838 1 89.19 101 LEU B C 1
ATOM 2221 O O . LEU B 1 101 ? -6.902 6.703 3.906 1 89.19 101 LEU B O 1
ATOM 2225 N N . LEU B 1 102 ? -7.098 6.199 1.716 1 92 102 LEU B N 1
ATOM 2226 C CA . LEU B 1 102 ? -5.863 5.422 1.68 1 92 102 LEU B CA 1
ATOM 2227 C C . LEU B 1 102 ? -4.664 6.289 2.041 1 92 102 LEU B C 1
ATOM 2229 O O . LEU B 1 102 ? -3.826 5.895 2.852 1 92 102 LEU B O 1
ATOM 2233 N N . ARG B 1 103 ? -4.621 7.477 1.496 1 88 103 ARG B N 1
ATOM 2234 C CA . ARG B 1 103 ? -3.555 8.422 1.813 1 88 103 ARG B CA 1
ATOM 2235 C C . ARG B 1 103 ? -3.568 8.781 3.295 1 88 103 ARG B C 1
ATOM 2237 O O . ARG B 1 103 ? -2.535 8.719 3.965 1 88 103 ARG B O 1
ATOM 2244 N N . ALA B 1 104 ? -4.703 9.117 3.742 1 85.19 104 ALA B N 1
ATOM 2245 C CA . ALA B 1 104 ? -4.836 9.516 5.141 1 85.19 104 ALA B CA 1
ATOM 2246 C C . ALA B 1 104 ? -4.473 8.375 6.078 1 85.19 104 ALA B C 1
ATOM 2248 O O . ALA B 1 104 ? -3.891 8.594 7.145 1 85.19 104 ALA B O 1
ATOM 2249 N N . ALA B 1 105 ? -4.793 7.188 5.707 1 91.88 105 ALA B N 1
ATOM 2250 C CA . ALA B 1 105 ? -4.598 6.004 6.535 1 91.88 105 ALA B CA 1
ATOM 2251 C C . ALA B 1 105 ? -3.113 5.73 6.758 1 91.88 105 ALA B C 1
ATOM 2253 O O . ALA B 1 105 ? -2.742 5.008 7.688 1 91.88 105 ALA B O 1
ATOM 2254 N N . MET B 1 106 ? -2.283 6.297 5.953 1 88.69 106 MET B N 1
ATOM 2255 C CA . MET B 1 106 ? -0.851 6.035 6.062 1 88.69 106 MET B CA 1
ATOM 2256 C C . MET B 1 106 ? -0.219 6.902 7.145 1 88.69 106 MET B C 1
ATOM 2258 O O . MET B 1 106 ? 0.911 6.648 7.566 1 88.69 106 MET B O 1
ATOM 2262 N N . THR B 1 107 ? -0.961 7.902 7.594 1 82.19 107 THR B N 1
ATOM 2263 C CA . THR B 1 107 ? -0.377 8.789 8.594 1 82.19 107 THR B CA 1
ATOM 2264 C C . THR B 1 107 ? -1.327 8.977 9.773 1 82.19 107 THR B C 1
ATOM 2266 O O . THR B 1 107 ? -0.986 9.641 10.75 1 82.19 107 THR B O 1
ATOM 2269 N N . SER B 1 108 ? -2.486 8.461 9.664 1 85.25 108 SER B N 1
ATOM 2270 C CA . SER B 1 108 ? -3.496 8.609 10.703 1 85.25 108 SER B CA 1
ATOM 2271 C C . SER B 1 108 ? -4.051 7.254 11.141 1 85.25 108 SER B C 1
ATOM 2273 O O . SER B 1 108 ? -4.621 6.523 10.32 1 85.25 108 SER B O 1
ATOM 2275 N N . ARG B 1 109 ? -3.992 7.012 12.414 1 89.69 109 ARG B N 1
ATOM 2276 C CA . ARG B 1 109 ? -4.516 5.754 12.938 1 89.69 109 ARG B CA 1
ATOM 2277 C C . ARG B 1 109 ? -6.031 5.688 12.781 1 89.69 109 ARG B C 1
ATOM 2279 O O . ARG B 1 109 ? -6.59 4.621 12.523 1 89.69 109 ARG B O 1
ATOM 2286 N N . VAL B 1 110 ? -6.629 6.836 12.891 1 86.94 110 VAL B N 1
ATOM 2287 C CA . VAL B 1 110 ? 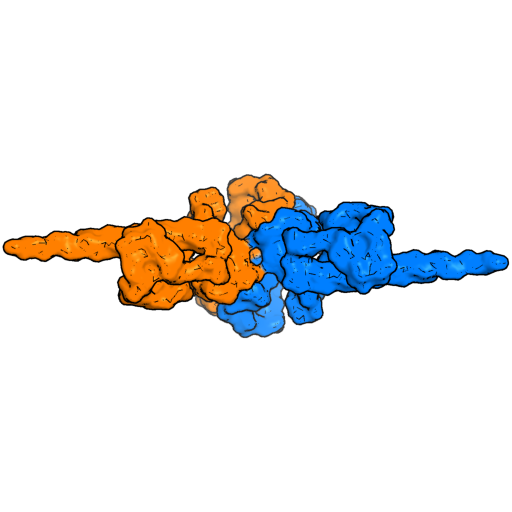-8.086 6.887 12.766 1 86.94 110 VAL B CA 1
ATOM 2288 C C . VAL B 1 110 ? -8.492 6.52 11.344 1 86.94 110 VAL B C 1
ATOM 2290 O O . VAL B 1 110 ? -9.414 5.73 11.141 1 86.94 110 VAL B O 1
ATOM 2293 N N . ALA B 1 111 ? -7.801 7.078 10.398 1 89.31 111 ALA B N 1
ATOM 2294 C CA . ALA B 1 111 ? -8.086 6.777 9 1 89.31 111 ALA B CA 1
ATOM 2295 C C . ALA B 1 111 ? -7.75 5.324 8.672 1 89.31 111 ALA B C 1
ATOM 2297 O O . ALA B 1 111 ? -8.469 4.668 7.914 1 89.31 111 ALA B O 1
ATOM 2298 N N . ALA B 1 112 ? -6.664 4.828 9.25 1 93.44 112 ALA B N 1
ATOM 2299 C CA . ALA B 1 112 ? -6.273 3.434 9.07 1 93.44 112 ALA B CA 1
ATOM 2300 C C . ALA B 1 112 ? -7.352 2.49 9.594 1 93.44 112 ALA B C 1
ATOM 2302 O O . ALA B 1 112 ? -7.719 1.521 8.922 1 93.44 112 ALA B O 1
ATOM 2303 N N . ASP B 1 113 ? -7.863 2.803 10.742 1 92.81 113 ASP B N 1
ATOM 2304 C CA . ASP B 1 113 ? -8.922 1.991 11.336 1 92.81 113 ASP B CA 1
ATOM 2305 C C . ASP B 1 113 ? -10.188 2.025 10.484 1 92.81 113 ASP B C 1
ATOM 2307 O O . ASP B 1 113 ? -10.852 1.003 10.312 1 92.81 113 ASP B O 1
ATOM 2311 N N . ALA B 1 114 ? -10.469 3.219 10.008 1 90.19 114 ALA B N 1
ATOM 2312 C CA . ALA B 1 114 ? -11.641 3.355 9.148 1 90.19 114 ALA B CA 1
ATOM 2313 C C . ALA B 1 114 ? -11.492 2.512 7.883 1 90.19 114 ALA B C 1
ATOM 2315 O O . ALA B 1 114 ? -12.438 1.842 7.465 1 90.19 114 ALA B O 1
ATOM 2316 N N . LEU B 1 115 ? -10.359 2.535 7.25 1 93.19 115 LEU B N 1
ATOM 2317 C CA . LEU B 1 115 ? -10.109 1.74 6.055 1 93.19 115 LEU B CA 1
ATOM 2318 C C . LEU B 1 115 ? -10.18 0.25 6.367 1 93.19 115 LEU B C 1
ATOM 2320 O O . LEU B 1 115 ? -10.836 -0.509 5.645 1 93.19 115 LEU B O 1
ATOM 2324 N N . ASN B 1 116 ? -9.547 -0.152 7.449 1 95 116 ASN B N 1
ATOM 2325 C CA . ASN B 1 116 ? -9.586 -1.549 7.871 1 95 116 ASN B CA 1
ATOM 2326 C C . ASN B 1 116 ? -11.016 -2.02 8.109 1 95 116 ASN B C 1
ATOM 2328 O O . ASN B 1 116 ? -11.383 -3.129 7.719 1 95 116 ASN B O 1
ATOM 2332 N N . GLU B 1 117 ? -11.758 -1.202 8.703 1 91.31 117 GLU B N 1
ATOM 2333 C CA . GLU B 1 117 ? -13.148 -1.544 8.984 1 91.31 117 GLU B CA 1
ATOM 2334 C C . GLU B 1 117 ? -13.953 -1.685 7.699 1 91.31 117 GLU B C 1
ATOM 2336 O O . GLU B 1 117 ? -14.789 -2.582 7.578 1 91.31 117 GLU B O 1
ATOM 2341 N N . THR B 1 118 ? -13.758 -0.767 6.832 1 89.38 118 THR B N 1
ATOM 2342 C CA . THR B 1 118 ? -14.445 -0.824 5.547 1 89.38 118 THR B CA 1
ATOM 2343 C C . THR B 1 118 ? -14.094 -2.113 4.805 1 89.38 118 THR B C 1
ATOM 2345 O O . THR B 1 118 ? -14.977 -2.783 4.266 1 89.38 118 THR B O 1
ATOM 2348 N N . LEU B 1 119 ? -12.867 -2.51 4.758 1 93.25 119 LEU B N 1
ATOM 2349 C CA . LEU B 1 119 ? -12.438 -3.748 4.109 1 93.25 119 LEU B CA 1
ATOM 2350 C C . LEU B 1 119 ? -13.086 -4.957 4.777 1 93.25 119 LEU B C 1
ATOM 2352 O O . LEU B 1 119 ? -13.57 -5.867 4.098 1 93.25 119 LEU B O 1
ATOM 2356 N N . ALA B 1 120 ? -13.109 -4.953 6.105 1 93.38 120 ALA B N 1
ATOM 2357 C CA . ALA B 1 120 ? -13.68 -6.055 6.875 1 93.38 120 ALA B CA 1
ATOM 2358 C C . ALA B 1 120 ? -15.172 -6.203 6.594 1 93.38 120 ALA B C 1
ATOM 2360 O O . ALA B 1 120 ? -15.688 -7.32 6.516 1 93.38 120 ALA B O 1
ATOM 2361 N N . ARG B 1 121 ? -15.797 -5.082 6.387 1 90.38 121 ARG B N 1
ATOM 2362 C CA . ARG B 1 121 ? -17.25 -5.086 6.273 1 90.38 121 ARG B CA 1
ATOM 2363 C C . ARG B 1 121 ? -17.688 -5.309 4.828 1 90.38 121 ARG B C 1
ATOM 2365 O O . ARG B 1 121 ? -18.641 -6.047 4.566 1 90.38 121 ARG B O 1
ATOM 2372 N N . HIS B 1 122 ? -16.953 -4.711 3.881 1 90.19 122 HIS B N 1
ATOM 2373 C CA . HIS B 1 122 ? -17.5 -4.621 2.529 1 90.19 122 HIS B CA 1
ATOM 2374 C C . HIS B 1 122 ? -16.719 -5.516 1.566 1 90.19 122 HIS B C 1
ATOM 2376 O O . HIS B 1 122 ? -17.188 -5.781 0.454 1 90.19 122 HIS B O 1
ATOM 2382 N N . VAL B 1 123 ? -15.57 -6.059 1.954 1 94.62 123 VAL B N 1
ATOM 2383 C CA . VAL B 1 123 ? -14.742 -6.82 1.025 1 94.62 123 VAL B CA 1
ATOM 2384 C C . VAL B 1 123 ? -14.555 -8.242 1.546 1 94.62 123 VAL B C 1
ATOM 2386 O O . VAL B 1 123 ? -14.859 -9.211 0.846 1 94.62 123 VAL B O 1
ATOM 2389 N N . ALA B 1 124 ? -14.234 -8.422 2.807 1 95.5 124 ALA B N 1
ATOM 2390 C CA . ALA B 1 124 ? -13.781 -9.672 3.412 1 95.5 124 ALA B CA 1
ATOM 2391 C C . ALA B 1 124 ? -14.844 -10.758 3.273 1 95.5 124 ALA B C 1
ATOM 2393 O O . ALA B 1 124 ? -14.539 -11.875 2.848 1 95.5 124 ALA B O 1
ATOM 2394 N N . PRO B 1 125 ? -16.156 -10.484 3.521 1 95 125 PRO B N 1
ATOM 2395 C CA . PRO B 1 125 ? -17.141 -11.555 3.473 1 95 125 PRO B CA 1
ATOM 2396 C C . PRO B 1 125 ? -17.281 -12.164 2.08 1 95 125 PRO B C 1
ATOM 2398 O O . PRO B 1 125 ? -17.391 -13.391 1.944 1 95 125 PRO B O 1
ATOM 2401 N N . THR B 1 126 ? -17.234 -11.305 1.071 1 95.94 126 THR B N 1
ATOM 2402 C CA . THR B 1 126 ? -17.375 -11.781 -0.302 1 95.94 126 THR B CA 1
ATOM 2403 C C . THR B 1 126 ? -16.188 -12.664 -0.689 1 95.94 126 THR B C 1
ATOM 2405 O O . THR B 1 126 ? -16.359 -13.719 -1.294 1 95.94 126 THR B O 1
ATOM 2408 N N . LEU B 1 127 ? -14.969 -12.297 -0.367 1 97.75 127 LEU B N 1
ATOM 2409 C CA . LEU B 1 127 ? -13.773 -13.07 -0.704 1 97.75 127 LEU B CA 1
ATOM 2410 C C . LEU B 1 127 ? -13.711 -14.359 0.116 1 97.75 127 LEU B C 1
ATOM 2412 O O . LEU B 1 127 ? -13.375 -15.422 -0.411 1 97.75 127 LEU B O 1
ATOM 2416 N N . MET B 1 128 ? -14.07 -14.289 1.433 1 97.31 128 MET B N 1
ATOM 2417 C CA . MET B 1 128 ? -14.008 -15.445 2.32 1 97.31 128 MET B CA 1
ATOM 2418 C C . MET B 1 128 ? -14.961 -16.547 1.854 1 97.31 128 MET B C 1
ATOM 2420 O O . MET B 1 128 ? -14.672 -17.734 2.01 1 97.31 128 MET B O 1
ATOM 2424 N N . ALA B 1 129 ? -16.031 -16.156 1.225 1 96.44 129 ALA B N 1
ATOM 2425 C CA . ALA B 1 129 ? -17.078 -17.094 0.826 1 96.44 129 ALA B CA 1
ATOM 2426 C C . ALA B 1 129 ? -16.578 -18.047 -0.252 1 96.44 129 ALA B C 1
ATOM 2428 O O . ALA B 1 129 ? -17.156 -19.109 -0.457 1 96.44 129 ALA B O 1
ATOM 2429 N N . ILE B 1 130 ? -15.5 -17.719 -0.901 1 97.38 130 ILE B N 1
ATOM 2430 C CA . ILE B 1 130 ? -15.086 -18.562 -2.021 1 97.38 130 ILE B CA 1
ATOM 2431 C C . ILE B 1 130 ? -13.773 -19.25 -1.687 1 97.38 130 ILE B C 1
ATOM 2433 O O . ILE B 1 130 ? -13.234 -20 -2.504 1 97.38 130 ILE B O 1
ATOM 2437 N N . THR B 1 131 ? -13.211 -18.938 -0.56 1 97.88 131 THR B N 1
ATOM 2438 C CA . THR B 1 131 ? -11.961 -19.594 -0.173 1 97.88 131 THR B CA 1
ATOM 2439 C C . THR B 1 131 ? -12.227 -21.031 0.272 1 97.88 131 THR B C 1
ATOM 2441 O O . THR B 1 131 ? -13.18 -21.297 1.006 1 97.88 131 THR B O 1
ATOM 2444 N N . PRO B 1 132 ? -11.438 -22.016 -0.191 1 97.56 132 PRO B N 1
ATOM 2445 C CA . PRO B 1 132 ? -11.656 -23.406 0.181 1 97.56 132 PRO B CA 1
ATOM 2446 C C . PRO B 1 132 ? -11.148 -23.734 1.587 1 97.56 132 PRO B C 1
ATOM 2448 O O . PRO B 1 132 ? -11.586 -24.719 2.193 1 97.56 132 PRO B O 1
ATOM 2451 N N . ASP B 1 133 ? -10.227 -23.031 2.092 1 97.81 133 ASP B N 1
ATOM 2452 C CA . ASP B 1 133 ? -9.578 -23.203 3.387 1 97.81 133 ASP B CA 1
ATOM 2453 C C . ASP B 1 133 ? -8.867 -21.938 3.826 1 97.81 133 ASP B C 1
ATOM 2455 O O . ASP B 1 133 ? -8.648 -21.031 3.018 1 97.81 133 ASP B O 1
ATOM 2459 N N . ASN B 1 134 ? -8.617 -21.797 5.102 1 97.81 134 ASN B N 1
ATOM 2460 C CA . ASN B 1 134 ? -7.812 -20.719 5.684 1 97.81 134 ASN B CA 1
ATOM 2461 C C . ASN B 1 134 ? -8.258 -19.359 5.195 1 97.81 134 ASN B C 1
ATOM 2463 O O . ASN B 1 134 ? -7.449 -18.562 4.703 1 97.81 134 ASN B O 1
ATOM 2467 N N . PRO B 1 135 ? -9.539 -19.078 5.285 1 97.88 135 PRO B N 1
ATOM 2468 C CA . PRO B 1 135 ? -10.078 -17.828 4.727 1 97.88 135 PRO B CA 1
ATOM 2469 C C . PRO B 1 135 ? -9.352 -16.594 5.238 1 97.88 135 PRO B C 1
ATOM 2471 O O . PRO B 1 135 ? -9.172 -15.625 4.488 1 97.88 135 PRO B O 1
ATOM 2474 N N . THR B 1 136 ? -8.875 -16.562 6.488 1 97 136 THR B N 1
ATOM 2475 C CA . THR B 1 136 ? -8.242 -15.391 7.066 1 97 136 THR B CA 1
ATOM 2476 C C . THR B 1 136 ? -6.922 -15.086 6.359 1 97 136 THR B C 1
ATOM 2478 O O . THR B 1 136 ? -6.699 -13.953 5.91 1 97 136 THR B O 1
ATOM 2481 N N . GLN B 1 137 ? -6.051 -16.109 6.148 1 97.31 137 GLN B N 1
ATOM 2482 C CA . GLN B 1 137 ? -4.762 -15.922 5.496 1 97.31 137 GLN B CA 1
ATOM 2483 C C . GLN B 1 137 ? -4.938 -15.555 4.023 1 97.31 137 GLN B C 1
ATOM 2485 O O . GLN B 1 137 ? -4.266 -14.656 3.52 1 97.31 137 GLN B O 1
ATOM 2490 N N . ARG B 1 138 ? -5.891 -16.219 3.35 1 98.25 138 ARG B N 1
ATOM 2491 C CA . ARG B 1 138 ? -6.117 -16 1.925 1 98.25 138 ARG B CA 1
ATOM 2492 C C . ARG B 1 138 ? -6.633 -14.586 1.666 1 98.25 138 ARG B C 1
ATOM 2494 O O . ARG B 1 138 ? -6.098 -13.875 0.814 1 98.25 138 ARG B O 1
ATOM 2501 N N . VAL B 1 139 ? -7.555 -14.148 2.418 1 97.94 139 VAL B N 1
ATOM 2502 C CA . VAL B 1 139 ? -8.148 -12.828 2.229 1 97.94 139 VAL B CA 1
ATOM 2503 C C . VAL B 1 139 ? -7.148 -11.75 2.648 1 97.94 139 VAL B C 1
ATOM 2505 O O . VAL B 1 139 ? -7.055 -10.703 2.006 1 97.94 139 VAL B O 1
ATOM 2508 N N . ALA B 1 140 ? -6.375 -11.969 3.725 1 97.69 140 ALA B N 1
ATOM 2509 C CA . ALA B 1 140 ? -5.352 -11.039 4.188 1 97.69 140 ALA B CA 1
ATOM 2510 C C . ALA B 1 140 ? -4.352 -10.727 3.076 1 97.69 140 ALA B C 1
ATOM 2512 O O . ALA B 1 140 ? -4.086 -9.555 2.779 1 97.69 140 ALA B O 1
ATOM 2513 N N . LEU B 1 141 ? -3.859 -11.758 2.412 1 98.19 141 LEU B N 1
ATOM 2514 C CA . LEU B 1 141 ? -2.838 -11.562 1.389 1 98.19 141 LEU B CA 1
ATOM 2515 C C . LEU B 1 141 ? -3.451 -10.992 0.111 1 98.19 141 LEU B C 1
ATOM 2517 O O . LEU B 1 141 ? -2.807 -10.227 -0.604 1 98.19 141 LEU B O 1
ATOM 2521 N N . THR B 1 142 ? -4.754 -11.344 -0.16 1 98.44 142 THR B N 1
ATOM 2522 C CA . THR B 1 142 ? -5.441 -10.719 -1.286 1 98.44 142 THR B CA 1
ATOM 2523 C C . THR B 1 142 ? -5.598 -9.219 -1.061 1 98.44 142 THR B C 1
ATOM 2525 O O . THR B 1 142 ? -5.34 -8.422 -1.963 1 98.44 142 THR B O 1
ATOM 2528 N N . ASP B 1 143 ? -5.953 -8.828 0.177 1 97.31 143 ASP B N 1
ATOM 2529 C CA . ASP B 1 143 ? -6.07 -7.418 0.525 1 97.31 143 ASP B CA 1
ATOM 2530 C C . ASP B 1 143 ? -4.727 -6.707 0.378 1 97.31 143 ASP B C 1
ATOM 2532 O O . ASP B 1 143 ? -4.668 -5.582 -0.125 1 97.31 143 ASP B O 1
ATOM 2536 N N . ALA B 1 144 ? -3.676 -7.375 0.841 1 98.06 144 ALA B N 1
ATOM 2537 C CA . ALA B 1 144 ? -2.344 -6.793 0.702 1 98.06 144 ALA B CA 1
ATOM 2538 C C . ALA B 1 144 ? -2.008 -6.535 -0.765 1 98.06 144 ALA B C 1
ATOM 2540 O O . ALA B 1 144 ? -1.509 -5.465 -1.116 1 98.06 144 ALA B O 1
ATOM 2541 N N . PHE B 1 145 ? -2.307 -7.449 -1.62 1 98.56 145 PHE B N 1
ATOM 2542 C CA . PHE B 1 145 ? -2.027 -7.309 -3.045 1 98.56 145 PHE B CA 1
ATOM 2543 C C . PHE B 1 145 ? -2.855 -6.184 -3.65 1 98.56 145 PHE B C 1
ATOM 2545 O O . PHE B 1 145 ? -2.33 -5.348 -4.391 1 98.56 145 PHE B O 1
ATOM 2552 N N . VAL B 1 146 ? -4.125 -6.098 -3.314 1 97.75 146 VAL B N 1
ATOM 2553 C CA . VAL B 1 146 ? -5.043 -5.105 -3.873 1 97.75 146 VAL B CA 1
ATOM 2554 C C . VAL B 1 146 ? -4.645 -3.711 -3.396 1 97.75 146 VAL B C 1
ATOM 2556 O O . VAL B 1 146 ? -4.582 -2.771 -4.195 1 97.75 146 VAL B O 1
ATOM 2559 N N . ILE B 1 147 ? -4.383 -3.582 -2.127 1 97.19 147 ILE B N 1
ATOM 2560 C CA . ILE B 1 147 ? -3.93 -2.309 -1.574 1 97.19 147 ILE B CA 1
ATOM 2561 C C . ILE B 1 147 ? -2.6 -1.913 -2.211 1 97.19 147 ILE B C 1
ATOM 2563 O O . ILE B 1 147 ? -2.377 -0.74 -2.52 1 97.19 147 ILE B O 1
ATOM 2567 N N . GLY B 1 148 ? -1.705 -2.93 -2.396 1 97.75 148 GLY B N 1
ATOM 2568 C CA . GLY B 1 148 ? -0.449 -2.67 -3.084 1 97.75 148 GLY B CA 1
ATOM 2569 C C . GLY B 1 148 ? -0.638 -2.162 -4.5 1 97.75 148 GLY B C 1
ATOM 2570 O O . GLY B 1 148 ? 0.049 -1.232 -4.93 1 97.75 148 GLY B O 1
ATOM 2571 N N . LEU B 1 149 ? -1.549 -2.736 -5.234 1 97.75 149 LEU B N 1
ATOM 2572 C CA . LEU B 1 149 ? -1.851 -2.285 -6.586 1 97.75 149 LEU B CA 1
ATOM 2573 C C . LEU B 1 149 ? -2.373 -0.853 -6.578 1 97.75 149 LEU B C 1
ATOM 2575 O O . LEU B 1 149 ? -1.93 -0.022 -7.375 1 97.75 149 LEU B O 1
ATOM 2579 N N . ALA B 1 150 ? -3.27 -0.57 -5.688 1 95.75 150 ALA B N 1
ATOM 2580 C CA . ALA B 1 150 ? -3.822 0.778 -5.59 1 95.75 150 ALA B CA 1
ATOM 2581 C C . ALA B 1 150 ? -2.74 1.792 -5.234 1 95.75 150 ALA B C 1
ATOM 2583 O O . ALA B 1 150 ? -2.631 2.842 -5.871 1 95.75 150 ALA B O 1
ATOM 2584 N N . ALA B 1 151 ? -1.961 1.438 -4.281 1 96.12 151 ALA B N 1
ATOM 2585 C CA . ALA B 1 151 ? -0.93 2.35 -3.793 1 96.12 151 ALA B CA 1
ATOM 2586 C C . ALA B 1 151 ? 0.13 2.602 -4.863 1 96.12 151 ALA B C 1
ATOM 2588 O O . ALA B 1 151 ? 0.489 3.75 -5.133 1 96.12 151 ALA B O 1
ATOM 2589 N N . THR B 1 152 ? 0.608 1.593 -5.484 1 97.12 152 THR B N 1
ATOM 2590 C CA . THR B 1 152 ? 1.701 1.736 -6.441 1 97.12 152 THR B CA 1
ATOM 2591 C C . THR B 1 152 ? 1.208 2.373 -7.738 1 97.12 152 THR B C 1
ATOM 2593 O O . THR B 1 152 ? 1.929 3.148 -8.367 1 97.12 152 THR B O 1
ATOM 2596 N N . ARG B 1 153 ? -0.023 2.09 -8.117 1 95.75 153 ARG B N 1
ATOM 2597 C CA . ARG B 1 153 ? -0.546 2.615 -9.375 1 95.75 153 ARG B CA 1
ATOM 2598 C C . ARG B 1 153 ? -1.025 4.055 -9.211 1 95.75 153 ARG B C 1
ATOM 2600 O O . ARG B 1 153 ? -0.697 4.922 -10.023 1 95.75 153 ARG B O 1
ATOM 2607 N N . SER B 1 154 ? -1.716 4.289 -8.156 1 93 154 SER B N 1
ATOM 2608 C CA . SER B 1 154 ? -2.504 5.52 -8.102 1 93 154 SER B CA 1
ATOM 2609 C C . SER B 1 154 ? -1.886 6.531 -7.148 1 93 154 SER B C 1
ATOM 2611 O O . SER B 1 154 ? -2.07 7.742 -7.312 1 93 154 SER B O 1
ATOM 2613 N N . VAL B 1 155 ? -1.141 6.105 -6.16 1 91.38 155 VAL B N 1
ATOM 2614 C CA . VAL B 1 155 ? -0.567 7.031 -5.188 1 91.38 155 VAL B CA 1
ATOM 2615 C C . VAL B 1 155 ? 0.912 7.254 -5.496 1 91.38 155 VAL B C 1
ATOM 2617 O O . VAL B 1 155 ? 1.327 8.375 -5.805 1 91.38 155 VAL B O 1
ATOM 2620 N N . LEU B 1 156 ? 1.623 6.168 -5.555 1 94.75 156 LEU B N 1
ATOM 2621 C CA . LEU B 1 156 ? 3.053 6.246 -5.828 1 94.75 156 LEU B CA 1
ATOM 2622 C C . LEU B 1 156 ? 3.311 6.492 -7.312 1 94.75 156 LEU B C 1
ATOM 2624 O O . LEU B 1 156 ? 4.406 6.91 -7.695 1 94.75 156 LEU B O 1
ATOM 2628 N N . ALA B 1 157 ? 2.332 6.18 -8.094 1 95.75 157 ALA B N 1
ATOM 2629 C CA . ALA B 1 157 ? 2.48 6.25 -9.547 1 95.75 157 ALA B CA 1
ATOM 2630 C C . ALA B 1 157 ? 3.775 5.582 -9.992 1 95.75 157 ALA B C 1
ATOM 2632 O O . ALA B 1 157 ? 4.539 6.156 -10.773 1 95.75 157 ALA B O 1
ATOM 2633 N N . ASN B 1 158 ? 4.027 4.406 -9.367 1 96.94 158 ASN B N 1
ATOM 2634 C CA . ASN B 1 158 ? 5.176 3.609 -9.789 1 96.94 158 ASN B CA 1
ATOM 2635 C C . ASN B 1 158 ? 5.133 3.314 -11.289 1 96.94 158 ASN B C 1
ATOM 2637 O O . ASN B 1 158 ? 4.184 2.697 -11.773 1 96.94 158 ASN B O 1
ATOM 2641 N N . PRO B 1 159 ? 6.129 3.699 -12.047 1 95.94 159 PRO B N 1
ATOM 2642 C CA . PRO B 1 159 ? 6 3.746 -13.508 1 95.94 159 PRO B CA 1
ATOM 2643 C C . PRO B 1 159 ? 5.676 2.383 -14.117 1 95.94 159 PRO B C 1
ATOM 2645 O O . PRO B 1 159 ? 4.742 2.266 -14.914 1 95.94 159 PRO B O 1
ATOM 2648 N N . PRO B 1 160 ? 6.309 1.32 -13.703 1 96.62 160 PRO B N 1
ATOM 2649 C CA . PRO B 1 160 ? 5.973 0.038 -14.328 1 96.62 160 PRO B CA 1
ATOM 2650 C C . PRO B 1 160 ? 4.543 -0.404 -14.031 1 96.62 160 PRO B C 1
ATOM 2652 O O . PRO B 1 160 ? 3.902 -1.042 -14.875 1 96.62 160 PRO B O 1
ATOM 2655 N N . VAL B 1 161 ? 4.012 -0.101 -12.883 1 97.06 161 VAL B N 1
ATOM 2656 C CA . VAL B 1 161 ? 2.646 -0.485 -12.531 1 97.06 161 VAL B CA 1
ATOM 2657 C C . VAL B 1 161 ? 1.656 0.466 -13.195 1 97.06 161 VAL B C 1
ATOM 2659 O O . VAL B 1 161 ? 0.66 0.028 -13.781 1 97.06 161 VAL B O 1
ATOM 2662 N N . ALA B 1 162 ? 1.964 1.76 -13.125 1 95.94 162 ALA B N 1
ATOM 2663 C CA . ALA B 1 162 ? 1.087 2.795 -13.672 1 95.94 162 ALA B CA 1
ATOM 2664 C C . ALA B 1 162 ? 0.976 2.682 -15.188 1 95.94 162 ALA B C 1
ATOM 2666 O O . ALA B 1 162 ? -0.024 3.102 -15.773 1 95.94 162 ALA B O 1
ATOM 2667 N N . ALA B 1 163 ? 1.949 2.033 -15.805 1 96.38 163 ALA B N 1
ATOM 2668 C CA . ALA B 1 163 ? 1.985 1.938 -17.266 1 96.38 163 ALA B CA 1
ATOM 2669 C C . ALA B 1 163 ? 1.121 0.783 -17.766 1 96.38 163 ALA B C 1
ATOM 2671 O O . ALA B 1 163 ? 0.81 0.7 -18.953 1 96.38 163 ALA B O 1
ATOM 2672 N N . LEU B 1 164 ? 0.78 -0.103 -16.859 1 96.19 164 LEU B N 1
ATOM 2673 C CA . LEU B 1 164 ? -0.102 -1.197 -17.25 1 96.19 164 LEU B CA 1
ATOM 2674 C C . LEU B 1 164 ? -1.527 -0.698 -17.453 1 96.19 164 LEU B C 1
ATOM 2676 O O . LEU B 1 164 ? -2.107 -0.072 -16.562 1 96.19 164 LEU B O 1
ATOM 2680 N N . ASP B 1 165 ? -2.041 -0.927 -18.609 1 95.69 165 ASP B N 1
ATOM 2681 C CA . ASP B 1 165 ? -3.459 -0.601 -18.734 1 95.69 165 ASP B CA 1
ATOM 2682 C C . ASP B 1 165 ? -4.32 -1.637 -18.016 1 95.69 165 ASP B C 1
ATOM 2684 O O . ASP B 1 165 ? -3.807 -2.631 -17.5 1 95.69 165 ASP B O 1
ATOM 2688 N N . ARG B 1 166 ? -5.602 -1.388 -17.969 1 95.62 166 ARG B N 1
ATOM 2689 C CA . ARG B 1 166 ? -6.504 -2.23 -17.188 1 95.62 166 ARG B CA 1
ATOM 2690 C C . ARG B 1 166 ? -6.48 -3.67 -17.703 1 95.62 166 ARG B C 1
ATOM 2692 O O . ARG B 1 166 ? -6.504 -4.609 -16.906 1 95.62 166 ARG B O 1
ATOM 2699 N N . ALA B 1 167 ? -6.469 -3.836 -19 1 95.94 167 ALA B N 1
ATOM 2700 C CA . ALA B 1 167 ? -6.488 -5.172 -19.594 1 95.94 167 ALA B CA 1
ATOM 2701 C C . ALA B 1 167 ? -5.211 -5.938 -19.25 1 95.94 167 ALA B C 1
ATOM 2703 O O . ALA B 1 167 ? -5.27 -7.113 -18.875 1 95.94 167 ALA B O 1
ATOM 2704 N N . GLU B 1 168 ? -4.035 -5.324 -19.359 1 95.94 168 GLU B N 1
ATOM 2705 C CA . GLU B 1 168 ? -2.76 -5.953 -19.031 1 95.94 168 GLU B CA 1
ATOM 2706 C C . GLU B 1 168 ? -2.682 -6.301 -17.547 1 95.94 168 GLU B C 1
ATOM 2708 O O . GLU B 1 168 ? -2.238 -7.395 -17.172 1 95.94 168 GLU B O 1
ATOM 2713 N N . LEU B 1 169 ? -3.125 -5.348 -16.719 1 96.56 169 LEU B N 1
ATOM 2714 C CA . LEU B 1 169 ? -3.119 -5.59 -15.281 1 96.56 169 LEU B CA 1
ATOM 2715 C C . LEU B 1 169 ? -4.004 -6.781 -14.93 1 96.56 169 LEU B C 1
ATOM 2717 O O . LEU B 1 169 ? -3.613 -7.633 -14.125 1 96.56 169 LEU B O 1
ATOM 2721 N N . SER B 1 170 ? -5.176 -6.82 -15.57 1 96.69 170 SER B N 1
ATOM 2722 C CA . SER B 1 170 ? -6.09 -7.93 -15.32 1 96.69 170 SER B CA 1
ATOM 2723 C C . SER B 1 170 ? -5.477 -9.258 -15.75 1 96.69 170 SER B C 1
ATOM 2725 O O . SER B 1 170 ? -5.594 -10.258 -15.039 1 96.69 170 SER B O 1
ATOM 2727 N N . ARG B 1 171 ? -4.816 -9.25 -16.844 1 96.19 171 ARG B N 1
ATOM 2728 C CA . ARG B 1 171 ? -4.203 -10.469 -17.359 1 96.19 171 ARG B CA 1
ATOM 2729 C C . ARG B 1 171 ? -3.117 -10.977 -16.422 1 96.19 171 ARG B C 1
ATOM 2731 O O . ARG B 1 171 ? -3.084 -12.164 -16.094 1 96.19 171 ARG B O 1
ATOM 2738 N N . TRP B 1 172 ? -2.271 -10.125 -15.938 1 97 172 TRP B N 1
ATOM 2739 C CA . TRP B 1 172 ? -1.127 -10.531 -15.125 1 97 172 TRP B CA 1
ATOM 2740 C C . TRP B 1 172 ? -1.544 -10.766 -13.68 1 97 172 TRP B C 1
ATOM 2742 O O . TRP B 1 172 ? -0.95 -11.594 -12.984 1 97 172 TRP B O 1
ATOM 2752 N N . ALA B 1 173 ? -2.598 -10.062 -13.203 1 97.62 173 ALA B N 1
ATOM 2753 C CA . ALA B 1 173 ? -3.064 -10.227 -11.828 1 97.62 173 ALA B CA 1
ATOM 2754 C C . ALA B 1 173 ? -3.924 -11.477 -11.68 1 97.62 173 ALA B C 1
ATOM 2756 O O . ALA B 1 173 ? -4.094 -12 -10.578 1 97.62 173 ALA B O 1
ATOM 2757 N N . GLY B 1 174 ? -4.555 -11.945 -12.781 1 97.06 174 GLY B N 1
ATOM 2758 C CA . GLY B 1 174 ? -5.473 -13.07 -12.781 1 97.06 174 GLY B CA 1
ATOM 2759 C C . GLY B 1 174 ? -4.93 -14.281 -12.039 1 97.06 174 GLY B C 1
ATOM 2760 O O . GLY B 1 174 ? -5.523 -14.734 -11.055 1 97.06 174 GLY B O 1
ATOM 2761 N N . PRO B 1 175 ? -3.742 -14.805 -12.492 1 96.5 175 PRO B N 1
ATOM 2762 C CA . PRO B 1 175 ? -3.162 -15.984 -11.836 1 96.5 175 PRO B CA 1
ATOM 2763 C C . PRO B 1 175 ? -2.838 -15.734 -10.367 1 96.5 175 PRO B C 1
ATOM 2765 O O . PRO B 1 175 ? -2.875 -16.672 -9.562 1 96.5 175 PRO B O 1
ATOM 2768 N N . VAL B 1 176 ? -2.559 -14.508 -10.008 1 97.56 176 VAL B N 1
ATOM 2769 C CA . VAL B 1 176 ? -2.229 -14.172 -8.625 1 97.56 176 VAL B CA 1
ATOM 2770 C C . VAL B 1 176 ? -3.484 -14.242 -7.758 1 97.56 176 VAL B C 1
ATOM 2772 O O . VAL B 1 176 ? -3.473 -14.859 -6.691 1 97.56 176 VAL B O 1
ATOM 2775 N N . PHE B 1 177 ? -4.598 -13.641 -8.234 1 98 177 PHE B N 1
ATOM 2776 C CA . PHE B 1 177 ? -5.867 -13.734 -7.523 1 98 177 PHE B CA 1
ATOM 2777 C C . PHE B 1 177 ? -6.277 -15.188 -7.332 1 98 177 PHE B C 1
ATOM 2779 O O . PHE B 1 177 ? -6.738 -15.57 -6.254 1 98 177 PHE B O 1
ATOM 2786 N N . ARG B 1 178 ? -6.109 -15.953 -8.406 1 97 178 ARG B N 1
ATOM 2787 C CA . ARG B 1 178 ? -6.469 -17.359 -8.328 1 97 178 ARG B CA 1
ATOM 2788 C C . ARG B 1 178 ? -5.641 -18.078 -7.27 1 97 178 ARG B C 1
ATOM 2790 O O . ARG B 1 178 ? -6.18 -18.844 -6.465 1 97 178 ARG B O 1
ATOM 2797 N N . GLN B 1 179 ? -4.344 -17.844 -7.246 1 96.25 179 GLN B N 1
ATOM 2798 C CA . GLN B 1 179 ? -3.465 -18.469 -6.258 1 96.25 179 GLN B CA 1
ATOM 2799 C C . GLN B 1 179 ? -3.842 -18.047 -4.84 1 96.25 179 GLN B C 1
ATOM 2801 O O . GLN B 1 179 ? -3.904 -18.891 -3.936 1 96.25 179 GLN B O 1
ATOM 2806 N N . LEU B 1 180 ? -4.125 -16.797 -4.629 1 98.19 180 LEU B N 1
ATOM 2807 C CA . LEU B 1 180 ? -4.383 -16.234 -3.309 1 98.19 180 LEU B CA 1
ATOM 2808 C C . LEU B 1 180 ? -5.715 -16.734 -2.756 1 98.19 180 LEU B C 1
ATOM 2810 O O . LEU B 1 180 ? -5.812 -17.062 -1.574 1 98.19 180 LEU B O 1
ATOM 2814 N N . LEU B 1 181 ? -6.723 -16.828 -3.648 1 98.12 181 LEU B N 1
ATOM 2815 C CA . LEU B 1 181 ? -8.07 -17.031 -3.135 1 98.12 181 LEU B CA 1
ATOM 2816 C C . LEU B 1 181 ? -8.43 -18.516 -3.158 1 98.12 181 LEU B C 1
ATOM 2818 O O . LEU B 1 181 ? -9.086 -19.016 -2.24 1 98.12 181 LEU B O 1
ATOM 2822 N N . VAL B 1 182 ? -7.93 -19.281 -4.203 1 97.56 182 VAL B N 1
ATOM 2823 C CA . VAL B 1 182 ? -8.484 -20.625 -4.332 1 97.56 182 VAL B CA 1
ATOM 2824 C C . VAL B 1 182 ? -7.379 -21.609 -4.691 1 97.56 182 VAL B C 1
ATOM 2826 O O . VAL B 1 182 ? -7.637 -22.812 -4.871 1 97.56 182 VAL B O 1
ATOM 2829 N N . GLY B 1 183 ? -6.121 -21.141 -4.812 1 95.88 183 GLY B N 1
ATOM 2830 C CA . GLY B 1 183 ? -5.016 -22.031 -5.109 1 95.88 183 GLY B CA 1
ATOM 2831 C C . GLY B 1 183 ? -4.715 -23 -3.986 1 95.88 183 GLY B C 1
ATOM 2832 O O . GLY B 1 183 ? -5.312 -22.922 -2.91 1 95.88 183 GLY B O 1
ATOM 2833 N N . PRO B 1 184 ? -3.801 -23.906 -4.23 1 95.44 184 PRO B N 1
ATOM 2834 C CA . PRO B 1 184 ? -3.424 -24.859 -3.176 1 95.44 184 PRO B CA 1
ATOM 2835 C C . PRO B 1 184 ? -2.828 -24.172 -1.95 1 95.44 184 PRO B C 1
ATOM 2837 O O . PRO B 1 184 ? -2.094 -23.188 -2.084 1 95.44 184 PRO B O 1
ATOM 2840 N N . ALA B 1 185 ? -3.209 -24.672 -0.822 1 95.19 185 ALA B N 1
ATOM 2841 C CA . ALA B 1 185 ? -2.594 -24.172 0.407 1 95.19 185 ALA B CA 1
ATOM 2842 C C . ALA B 1 185 ? -1.111 -24.531 0.461 1 95.19 185 ALA B C 1
ATOM 2844 O O . ALA B 1 185 ? -0.705 -25.594 -0.033 1 95.19 185 ALA B O 1
ATOM 2845 N N . PRO B 1 186 ? -0.358 -23.656 0.991 1 92.69 186 PRO B N 1
ATOM 2846 C CA . PRO B 1 186 ? 1.054 -24.016 1.14 1 92.69 186 PRO B CA 1
ATOM 2847 C C . PRO B 1 186 ? 1.265 -25.188 2.105 1 92.69 186 PRO B C 1
ATOM 2849 O O . PRO B 1 186 ? 0.416 -25.438 2.963 1 92.69 186 PRO B O 1
ATOM 2852 N N . PRO B 1 187 ? 2.301 -25.984 1.841 1 83.31 187 PRO B N 1
ATOM 2853 C CA . PRO B 1 187 ? 2.562 -27.141 2.705 1 83.31 187 PRO B CA 1
ATOM 2854 C C . PRO B 1 187 ? 2.795 -26.734 4.16 1 83.31 187 PRO B C 1
ATOM 2856 O O . PRO B 1 187 ? 3.211 -25.609 4.441 1 83.31 187 PRO B O 1
#

pLDDT: mean 91.05, std 10.18, range [37.59, 98.56]